Protein AF-A0A7J6W200-F1 (afdb_monomer)

Foldseek 3Di:
DAEDEDECEEDDDDPDDAPAPHAEYYYYLYEYDDQSVVVVLVSHLQHAEYEAANYHYDADAAEAAHQNHAYYEYYEADHQHYEYHHQNHQEEEDDHDDPAAHHYAYPYANLNHAEYEYHAHRHDLVNVLRVLRNCLNYQEYEYEPNRVVVLVVSCPPPPVVSVPPPRHSVNHNYYHYHD

pLDDT: mean 90.31, std 8.35, range [58.34, 98.62]

Secondary structure (DSSP, 8-state):
--EEEEESSB----S----TT--EEEEES-EE-TTHHHHHHHT-TT--EEEEES-EE-S-EEEEE-SS--EEEEEE---SEEEEE-TT--EEEEEE--SSPBEEEE-S--TT--EEEEEEE-B-HHHHHHHHHHHTT-SEEEEEHHHHHHHHHHHHS--HHHHT-----TT--EEEEE-

InterPro domains:
  IPR053197 F-box/SCF ubiquitin ligase complex component [PTHR34223] (17-177)
  IPR055411 F-box/LRR-repeat protein 15/At3g58940/PEG3-like, LRR domain [PF24758] (12-92)

Solvent-accessible surface area (backbone atoms only — not comparable to full-atom values): 9177 Å² total; per-residue (Å²): 138,41,72,46,77,50,66,71,40,72,62,75,83,65,101,74,70,80,42,63,78,31,27,31,43,38,36,35,43,25,39,41,49,87,66,49,65,46,54,55,53,66,32,21,76,48,31,28,31,44,36,41,32,52,30,44,56,63,92,48,69,46,60,49,73,37,77,53,24,28,34,44,36,40,36,32,44,72,31,62,29,38,38,39,39,38,47,49,23,31,35,43,33,42,29,33,60,46,99,57,61,16,45,45,44,60,78,45,70,26,75,51,21,40,36,37,37,40,32,42,68,45,50,36,77,76,21,51,57,37,52,53,62,42,54,26,43,18,28,30,41,37,36,24,51,59,30,54,55,50,52,53,52,54,45,67,40,95,44,70,78,49,66,64,71,79,79,70,51,86,51,51,78,43,81,45,82,42,127

Nearest PDB structures (foldseek):
  6hkw-assembly5_E  TM=4.592E-01  e=1.913E-02  Homo sapiens
  6mky-assembly1_A  TM=2.913E-01  e=6.836E-03  Homo sapiens
  7xe0-assembly1_I  TM=3.419E-01  e=6.332E-01  Triticum monococcum
  7bob-assembly1_B  TM=4.966E-01  e=6.416E+00  Opitutaceae bacterium TAV5

Sequence (179 aa):
MTEFSLSSTDLSLPASVSLLSIRILKLLNVNNKDGQLEVLISAIPSLETLLLERCAFKNYNLTISSTQLKNFYIYGGIPSSVVISTPNLISLKFNINNKKPATMTFDCDLLSLSNAMIGNVDICSQSWIQLLSAIKNARSLILSENFFQQLVQEVRKDDPLLNFIQIPFYNLKGLELVK

Radius of gyration: 16.29 Å; Cα contacts (8 Å, |Δi|>4): 425; chains: 1; bounding box: 41×35×42 Å

Organism: Thalictrum thalictroides (NCBI:txid46969)

Mean predicted aligned error: 4.88 Å

Structure (mmCIF, N/CA/C/O backbone):
data_AF-A0A7J6W200-F1
#
_entry.id   AF-A0A7J6W200-F1
#
loop_
_atom_site.group_PDB
_atom_site.id
_atom_site.type_symbol
_atom_site.label_atom_id
_atom_site.label_alt_id
_atom_site.label_comp_id
_atom_site.label_asym_id
_atom_site.label_entity_id
_atom_site.label_seq_id
_atom_site.pdbx_PDB_ins_code
_atom_site.Cartn_x
_atom_site.Cartn_y
_atom_site.Cartn_z
_atom_site.occupancy
_atom_site.B_iso_or_equiv
_atom_site.auth_seq_id
_atom_site.auth_comp_id
_atom_site.auth_asym_id
_atom_site.auth_atom_id
_atom_site.pdbx_PDB_model_num
ATOM 1 N N . MET A 1 1 ? -12.520 -10.233 15.961 1.00 62.53 1 MET A N 1
ATOM 2 C CA . MET A 1 1 ? -11.841 -9.256 15.084 1.00 62.53 1 MET A CA 1
ATOM 3 C C . MET A 1 1 ? -12.866 -8.191 14.752 1.00 62.53 1 MET A C 1
ATOM 5 O O . MET A 1 1 ? -13.972 -8.543 14.378 1.00 62.53 1 MET A O 1
ATOM 9 N N . THR A 1 2 ? -12.556 -6.936 15.031 1.00 89.88 2 THR A N 1
ATOM 10 C CA . THR A 1 2 ? -13.477 -5.792 14.995 1.00 89.88 2 THR A CA 1
ATOM 11 C C . THR A 1 2 ? -13.253 -5.018 13.705 1.00 89.88 2 THR A C 1
ATOM 13 O O . THR A 1 2 ? -12.146 -4.547 13.433 1.00 89.88 2 THR A O 1
ATOM 16 N N . GLU A 1 3 ? -14.304 -4.929 12.901 1.00 93.69 3 GLU A N 1
ATOM 17 C CA . GLU A 1 3 ? -14.288 -4.342 11.567 1.00 93.69 3 GLU A CA 1
ATOM 18 C C . GLU A 1 3 ? -15.233 -3.144 11.513 1.00 93.69 3 GLU A C 1
ATOM 20 O O . GLU A 1 3 ? -16.333 -3.189 12.065 1.00 93.69 3 GLU A O 1
ATOM 25 N N . PHE A 1 4 ? -14.799 -2.091 10.828 1.00 92.50 4 PHE A N 1
ATOM 26 C CA . PHE A 1 4 ? -15.623 -0.951 10.466 1.00 92.50 4 PHE A CA 1
ATOM 27 C C . PHE A 1 4 ? -15.528 -0.716 8.962 1.00 92.50 4 PHE A C 1
ATOM 29 O O . PHE A 1 4 ? -14.431 -0.629 8.404 1.00 92.50 4 PHE A O 1
ATOM 36 N N . SER A 1 5 ? -16.688 -0.611 8.322 1.00 93.31 5 SER A N 1
ATOM 37 C CA . SER A 1 5 ? -16.804 -0.533 6.871 1.00 93.31 5 SER A CA 1
ATOM 38 C C . SER A 1 5 ? -17.743 0.606 6.489 1.00 93.31 5 SER A C 1
ATOM 40 O O . SER A 1 5 ? -18.875 0.661 6.967 1.00 93.31 5 SER A O 1
ATOM 42 N N . LEU A 1 6 ? -17.280 1.501 5.617 1.00 93.06 6 LEU A N 1
ATOM 43 C CA . LEU A 1 6 ? -18.098 2.540 4.987 1.00 93.06 6 LEU A CA 1
ATOM 44 C C . LEU A 1 6 ? -18.142 2.298 3.485 1.00 93.06 6 LEU A C 1
ATOM 46 O O . LEU A 1 6 ? -17.118 1.986 2.873 1.00 93.06 6 LEU A O 1
ATOM 50 N N . SER A 1 7 ? -19.320 2.473 2.887 1.00 95.75 7 SER A N 1
ATOM 51 C CA . SER A 1 7 ? -19.500 2.256 1.456 1.00 95.75 7 SER A CA 1
ATOM 52 C C . SER A 1 7 ? -20.386 3.300 0.790 1.00 95.75 7 SER A C 1
ATOM 54 O O . SER A 1 7 ? -21.446 3.613 1.323 1.00 95.75 7 SER A O 1
ATOM 56 N N . SER A 1 8 ? -20.000 3.754 -0.405 1.00 94.25 8 SER A N 1
ATOM 57 C CA . SER A 1 8 ? -20.809 4.613 -1.290 1.00 94.25 8 SER A CA 1
ATOM 58 C C . SER A 1 8 ? -21.337 5.886 -0.618 1.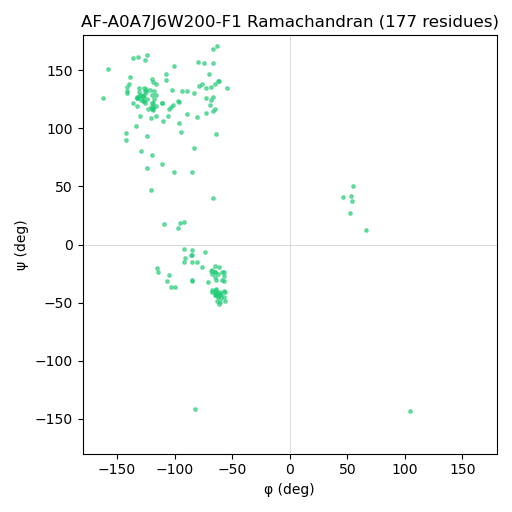00 94.25 8 SER A C 1
ATOM 60 O O . SER A 1 8 ? -22.491 6.265 -0.801 1.00 94.25 8 SER A O 1
ATOM 62 N N . THR A 1 9 ? -20.489 6.538 0.177 1.00 93.56 9 THR A N 1
ATOM 63 C CA . THR A 1 9 ? -20.823 7.757 0.925 1.00 93.56 9 THR A CA 1
ATOM 64 C C . THR A 1 9 ? -19.700 8.783 0.823 1.00 93.56 9 THR A C 1
ATOM 66 O O . THR A 1 9 ? -18.550 8.444 0.535 1.00 93.56 9 THR A O 1
ATOM 69 N N . ASP A 1 10 ? -20.019 10.043 1.103 1.00 91.81 10 ASP A N 1
ATOM 70 C CA . ASP A 1 10 ? -19.004 11.028 1.458 1.00 91.81 10 ASP A CA 1
ATOM 71 C C . ASP A 1 10 ? -18.423 10.661 2.831 1.00 91.81 10 ASP A C 1
ATOM 73 O O . ASP A 1 10 ? -19.168 10.310 3.753 1.00 91.81 10 ASP A O 1
ATOM 77 N N . LEU A 1 11 ? -17.096 10.719 2.969 1.00 89.31 11 LEU A N 1
ATOM 78 C CA . LEU A 1 11 ? -16.481 10.666 4.286 1.00 89.31 11 LEU A CA 1
ATOM 79 C C . LEU A 1 11 ? -16.759 12.004 4.969 1.00 89.31 11 LEU A C 1
ATOM 81 O O . LEU A 1 11 ? -16.296 13.045 4.506 1.00 89.31 11 LEU A O 1
ATOM 85 N N . SER A 1 12 ? -17.562 11.953 6.026 1.00 87.25 12 SER A N 1
ATOM 86 C CA . SER A 1 12 ? -17.878 13.086 6.889 1.00 87.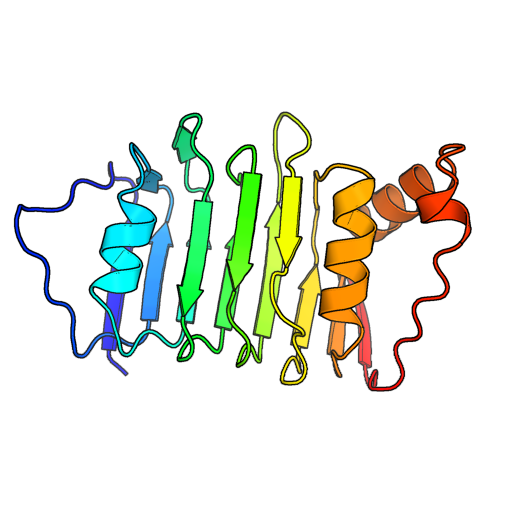25 12 SER A CA 1
ATOM 87 C C . SER A 1 12 ? -17.738 12.642 8.340 1.00 87.25 12 SER A C 1
ATOM 89 O O . SER A 1 12 ? -18.602 11.934 8.865 1.00 87.25 12 SER A O 1
ATOM 91 N N . LEU A 1 13 ? -16.635 13.015 8.983 1.00 83.50 13 LEU A N 1
ATOM 92 C CA . LEU A 1 13 ? -16.412 12.693 10.389 1.00 83.50 13 LEU A CA 1
ATOM 93 C C . LEU A 1 13 ? -17.201 13.643 11.307 1.00 83.50 13 LEU A C 1
ATOM 95 O O . LEU A 1 13 ? -17.199 14.853 11.070 1.00 83.50 13 LEU A O 1
ATOM 99 N N . PRO A 1 14 ? -17.861 13.136 12.367 1.00 79.38 14 PRO A N 1
ATOM 100 C CA . PRO A 1 14 ? -18.384 13.985 13.432 1.00 79.38 14 PRO A CA 1
ATOM 101 C C . PRO A 1 14 ? -17.242 14.645 14.223 1.00 79.38 14 PRO A C 1
ATOM 103 O O . PRO A 1 14 ? -16.081 14.252 14.115 1.00 79.38 14 PRO A O 1
ATOM 106 N N . ALA A 1 15 ? -17.582 15.632 15.061 1.00 72.44 15 ALA A N 1
ATOM 107 C CA . ALA A 1 15 ? -16.615 16.422 15.833 1.00 72.44 15 ALA A CA 1
ATOM 108 C C . ALA A 1 15 ? -15.697 15.584 16.749 1.00 72.44 15 ALA A C 1
ATOM 110 O O . ALA A 1 15 ? -14.596 16.019 17.079 1.00 72.44 15 ALA A O 1
ATOM 111 N N . SER A 1 16 ? -16.130 14.384 17.145 1.00 73.94 16 SER A N 1
ATOM 112 C CA . SER A 1 16 ? -15.289 13.396 17.814 1.00 73.94 16 SER A CA 1
ATOM 113 C C . SER A 1 16 ? -15.618 11.985 17.325 1.00 73.94 16 SER A C 1
ATOM 115 O O . SER A 1 16 ? -16.776 11.575 17.252 1.00 73.94 16 SER A O 1
ATOM 117 N N . VAL A 1 17 ? -14.575 11.230 16.982 1.00 75.81 17 VAL A N 1
ATOM 118 C CA . VAL A 1 17 ? -14.653 9.813 16.618 1.00 75.81 17 VAL A CA 1
ATOM 119 C C . VAL A 1 17 ? -13.619 9.085 17.456 1.00 75.81 17 VAL A C 1
ATOM 121 O O . VAL A 1 17 ? -12.446 9.444 17.445 1.00 75.81 17 VAL A O 1
ATOM 124 N N . SER A 1 18 ? -14.049 8.069 18.198 1.00 76.69 18 SER A N 1
ATOM 125 C CA . SER A 1 18 ? -13.144 7.187 18.927 1.00 76.69 18 SER A CA 1
ATOM 126 C C . SER A 1 18 ? -13.517 5.749 18.613 1.00 76.69 18 SER A C 1
ATOM 128 O O . SER A 1 18 ? -14.585 5.268 18.985 1.00 76.69 18 SER A O 1
ATOM 130 N N . LEU A 1 19 ? -12.643 5.080 17.870 1.00 82.94 19 LEU A N 1
ATOM 131 C CA . LEU A 1 19 ? -12.867 3.745 17.323 1.00 82.94 19 LEU A CA 1
ATOM 132 C C . LEU A 1 19 ? -11.784 2.794 17.853 1.00 82.94 19 LEU A C 1
ATOM 134 O O . LEU A 1 19 ? -11.167 2.034 17.113 1.00 82.94 19 LEU A O 1
ATOM 138 N N . LEU A 1 20 ? -11.546 2.863 19.168 1.00 81.00 20 LEU A N 1
ATOM 139 C CA . LEU A 1 20 ? -10.367 2.299 19.841 1.00 81.00 20 LEU A CA 1
ATOM 140 C C . LEU A 1 20 ? -10.188 0.794 19.655 1.00 81.00 20 LEU A C 1
ATOM 142 O O . LEU A 1 20 ? -9.061 0.308 19.669 1.00 81.00 20 LEU A O 1
ATOM 146 N N . SER A 1 21 ? -11.284 0.054 19.502 1.00 88.19 21 SER A N 1
ATOM 147 C CA . SER A 1 21 ? -11.237 -1.397 19.378 1.00 88.19 21 SER A CA 1
ATOM 148 C C . SER A 1 21 ? -11.133 -1.874 17.937 1.00 88.19 21 SER A C 1
ATOM 150 O O . SER A 1 21 ? -10.888 -3.059 17.749 1.00 88.19 21 SER A O 1
ATOM 152 N N . ILE A 1 22 ? -11.321 -1.022 16.923 1.00 93.88 22 ILE A N 1
ATOM 153 C CA . ILE A 1 22 ? -11.352 -1.447 15.517 1.00 93.88 22 ILE A CA 1
ATOM 154 C C . ILE A 1 22 ? -9.952 -1.820 15.033 1.00 93.88 22 ILE A C 1
ATOM 156 O O . ILE A 1 22 ? -8.973 -1.124 15.289 1.00 93.88 22 ILE A O 1
ATOM 160 N N . ARG A 1 23 ? -9.868 -2.950 14.325 1.00 96.62 23 ARG A N 1
ATOM 161 C CA . ARG A 1 23 ? -8.618 -3.483 13.758 1.00 96.62 23 ARG A CA 1
ATOM 162 C C . ARG A 1 23 ? -8.630 -3.498 12.236 1.00 96.62 23 ARG A C 1
ATOM 164 O O . ARG A 1 23 ? -7.566 -3.546 11.625 1.00 96.62 23 ARG A O 1
ATOM 171 N N . ILE A 1 24 ? -9.811 -3.457 11.625 1.00 97.75 24 ILE A N 1
ATOM 172 C CA . ILE A 1 24 ? -9.988 -3.433 10.173 1.00 97.75 24 ILE A CA 1
ATOM 173 C C . ILE A 1 24 ? -10.844 -2.226 9.800 1.00 97.75 24 ILE A C 1
ATOM 175 O O . ILE A 1 24 ? -11.986 -2.132 10.244 1.00 97.75 24 ILE A O 1
ATOM 179 N N . LEU A 1 25 ? -10.305 -1.349 8.955 1.00 96.94 25 LEU A N 1
ATOM 180 C CA . LEU A 1 25 ? -11.029 -0.253 8.318 1.00 96.94 25 LEU A CA 1
ATOM 181 C C . LEU A 1 25 ? -11.150 -0.530 6.818 1.00 96.94 25 LEU A C 1
ATOM 183 O O . LEU A 1 25 ? -10.136 -0.656 6.126 1.00 96.94 25 LEU A O 1
ATOM 187 N N . LYS A 1 26 ? -12.383 -0.594 6.310 1.00 97.50 26 LYS A N 1
ATOM 188 C CA . LYS A 1 26 ? -12.672 -0.725 4.877 1.00 97.50 26 LYS A CA 1
ATOM 189 C C . LYS A 1 26 ? -13.455 0.480 4.381 1.00 97.50 26 LYS A C 1
ATOM 191 O O . LYS A 1 26 ? -14.528 0.783 4.895 1.00 97.50 26 LYS A O 1
ATOM 196 N N . LEU A 1 27 ? -12.942 1.142 3.354 1.00 96.56 27 LEU A N 1
ATOM 197 C CA . LEU A 1 27 ? -13.627 2.230 2.668 1.00 96.56 27 LEU A CA 1
ATOM 198 C C . LEU A 1 27 ? -13.839 1.821 1.214 1.00 96.56 27 LEU A C 1
ATOM 200 O O . LEU A 1 27 ? -12.871 1.583 0.494 1.00 96.56 27 LEU A O 1
ATOM 204 N N . LEU A 1 28 ? -15.102 1.711 0.805 1.00 97.19 28 LEU A N 1
ATOM 205 C CA . LEU A 1 28 ? -15.503 1.224 -0.514 1.00 97.19 28 LEU A CA 1
ATOM 206 C C . LEU A 1 28 ? -16.297 2.306 -1.246 1.00 97.19 28 LEU A C 1
ATOM 208 O O . LEU A 1 28 ? -17.370 2.691 -0.797 1.00 97.19 28 LEU A O 1
ATOM 212 N N . ASN A 1 29 ? -15.831 2.798 -2.388 1.00 95.44 29 ASN A N 1
ATOM 213 C CA . ASN A 1 29 ? -16.518 3.860 -3.130 1.00 95.44 29 ASN A CA 1
ATOM 214 C C . ASN A 1 29 ? -16.805 5.100 -2.252 1.00 95.44 29 ASN A C 1
ATOM 216 O O . ASN A 1 29 ? -17.876 5.701 -2.322 1.00 95.44 29 ASN A O 1
ATOM 220 N N . VAL A 1 30 ? -15.874 5.434 -1.353 1.00 94.69 30 VAL A N 1
ATOM 221 C CA . VAL A 1 30 ? -16.011 6.566 -0.430 1.00 94.69 30 VAL A CA 1
ATOM 222 C C . VAL A 1 30 ? -15.357 7.801 -1.036 1.00 94.69 30 VAL A C 1
ATOM 224 O O . VAL A 1 30 ? 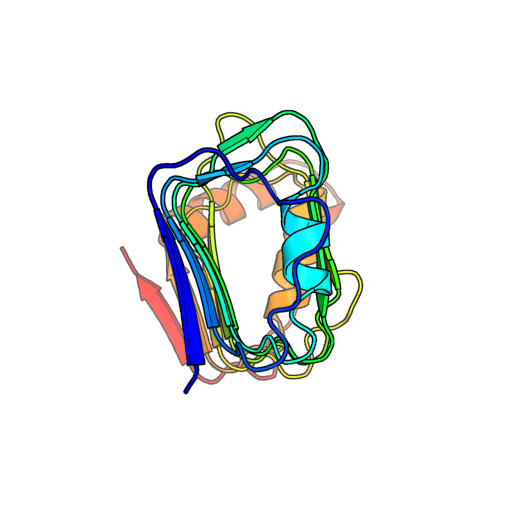-14.218 7.753 -1.503 1.00 94.69 30 VAL A O 1
ATOM 227 N N . ASN A 1 31 ? -16.066 8.923 -1.017 1.00 92.25 31 ASN A N 1
ATOM 228 C CA . ASN A 1 31 ? -15.537 10.201 -1.476 1.00 92.25 31 ASN A CA 1
ATOM 229 C C . ASN A 1 31 ? -14.858 10.926 -0.315 1.00 92.25 31 ASN A C 1
ATOM 231 O O . ASN A 1 31 ? -15.510 11.344 0.643 1.00 92.25 31 ASN A O 1
ATOM 235 N N . ASN A 1 32 ? -13.541 11.054 -0.403 1.00 87.50 32 ASN A N 1
ATOM 236 C CA . ASN A 1 32 ? -12.710 11.653 0.619 1.00 87.50 32 ASN A CA 1
ATOM 237 C C . ASN A 1 32 ? -12.413 13.119 0.301 1.00 87.50 32 ASN A C 1
ATOM 239 O O . ASN A 1 32 ? -11.879 13.450 -0.766 1.00 87.50 32 ASN A O 1
ATOM 243 N N . LYS A 1 33 ? -12.764 13.990 1.245 1.00 82.44 33 LYS A N 1
ATOM 244 C CA . LYS A 1 33 ? -12.527 15.431 1.184 1.00 82.44 33 LYS A CA 1
ATOM 245 C C . LYS A 1 33 ? -11.649 15.822 2.371 1.00 82.44 33 LYS A C 1
ATOM 247 O O . LYS A 1 33 ? -11.832 15.297 3.465 1.00 82.44 33 LYS A O 1
ATOM 252 N N . ASP A 1 34 ? -10.735 16.757 2.142 1.00 78.00 34 ASP A N 1
ATOM 253 C CA . ASP A 1 34 ? -10.113 17.575 3.189 1.00 78.00 34 ASP A CA 1
ATOM 254 C C . ASP A 1 34 ? -9.446 16.798 4.345 1.00 78.00 34 ASP A C 1
ATOM 256 O O . ASP A 1 34 ? -9.703 17.067 5.516 1.00 78.00 34 ASP A O 1
ATOM 260 N N . GLY A 1 35 ? -8.587 15.818 4.032 1.00 82.94 35 GLY A N 1
ATOM 261 C CA . GLY A 1 35 ? -7.739 15.140 5.030 1.00 82.94 35 GLY A CA 1
ATOM 262 C C . GLY A 1 35 ? -8.493 14.291 6.067 1.00 82.94 35 GLY A C 1
ATOM 263 O O . GLY A 1 35 ? -7.930 13.883 7.086 1.00 82.94 35 GLY A O 1
ATOM 264 N N . GLN A 1 36 ? -9.786 14.027 5.850 1.00 89.12 36 GLN A N 1
ATOM 265 C CA . GLN A 1 36 ? -10.596 13.269 6.803 1.00 89.12 36 GLN A CA 1
ATOM 266 C C . GLN A 1 36 ? -10.181 11.799 6.904 1.00 89.12 36 GLN A C 1
ATOM 268 O O . GLN A 1 36 ? -10.433 11.168 7.931 1.00 89.12 36 GLN A O 1
ATOM 273 N N . LEU A 1 37 ? -9.529 11.236 5.879 1.00 91.62 37 LEU A N 1
ATOM 274 C CA . LEU A 1 37 ? -9.005 9.871 5.972 1.00 91.62 37 LEU A CA 1
ATOM 275 C C . LEU A 1 37 ? -7.991 9.743 7.104 1.00 91.62 37 LEU A C 1
ATOM 277 O O . LEU A 1 37 ? -8.037 8.801 7.887 1.00 91.62 37 LEU A O 1
ATOM 281 N N . GLU A 1 38 ? -7.079 10.698 7.177 1.00 91.56 38 GLU A N 1
ATOM 282 C CA . GLU A 1 38 ? -5.964 10.727 8.108 1.00 91.56 38 GLU A CA 1
ATOM 283 C C . GLU A 1 38 ? -6.465 10.919 9.538 1.00 91.56 38 GLU A C 1
ATOM 285 O O . GLU A 1 38 ? -6.013 10.235 10.462 1.00 91.56 38 GLU A O 1
ATOM 290 N N . VAL A 1 39 ? -7.480 11.769 9.715 1.00 90.19 39 VAL A N 1
ATOM 291 C CA . VAL A 1 39 ? -8.171 11.925 11.001 1.00 90.19 39 VAL A CA 1
ATOM 292 C C . VAL A 1 39 ? -8.843 10.610 11.410 1.00 90.19 39 VAL A C 1
ATOM 294 O O . VAL A 1 39 ? -8.686 10.171 12.547 1.00 90.19 39 VAL A O 1
ATOM 297 N N . LEU A 1 40 ? -9.521 9.919 10.489 1.00 91.69 40 LEU A N 1
ATOM 298 C CA . LEU A 1 40 ? -10.145 8.627 10.787 1.00 91.69 40 LEU A CA 1
ATOM 299 C C . LEU A 1 40 ? -9.113 7.547 11.139 1.00 91.69 40 LEU A C 1
ATOM 301 O O . LEU A 1 40 ? -9.312 6.800 12.093 1.00 91.69 40 LEU A O 1
ATOM 305 N N . ILE A 1 41 ? -8.014 7.464 10.388 1.00 92.25 41 ILE A N 1
ATOM 306 C CA . ILE A 1 41 ? -6.933 6.503 10.642 1.00 92.25 41 ILE A CA 1
ATOM 307 C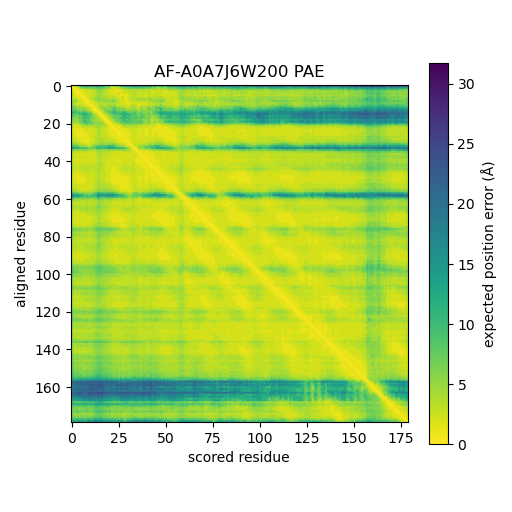 C . ILE A 1 41 ? -6.303 6.770 12.013 1.00 92.25 41 ILE A C 1
ATOM 309 O O . ILE A 1 41 ? -6.120 5.833 12.789 1.00 92.25 41 ILE A O 1
ATOM 313 N N . SER A 1 42 ? -6.027 8.033 12.350 1.00 89.50 42 SER A N 1
ATOM 314 C CA . SER A 1 42 ? -5.444 8.398 13.651 1.00 89.50 42 SER A CA 1
ATOM 315 C C . SER A 1 42 ? -6.397 8.167 14.834 1.00 89.50 42 SER A C 1
ATOM 317 O O . SER A 1 42 ? -5.938 7.881 15.939 1.00 89.50 42 SER A O 1
ATOM 319 N N . ALA A 1 43 ? -7.715 8.187 14.606 1.00 90.81 43 ALA A N 1
ATOM 320 C CA . ALA A 1 43 ? -8.731 7.833 15.600 1.00 90.81 43 ALA A CA 1
ATOM 321 C C . ALA A 1 43 ? -8.839 6.318 15.894 1.00 90.81 43 ALA A C 1
ATOM 323 O O . ALA A 1 43 ? -9.583 5.919 16.801 1.00 90.81 43 ALA A O 1
ATOM 324 N N . ILE A 1 44 ? -8.118 5.468 15.150 1.00 93.19 44 ILE A N 1
ATOM 325 C CA . ILE A 1 44 ? -8.116 4.003 15.290 1.00 93.19 44 ILE A CA 1
ATOM 326 C C . ILE A 1 44 ? -6.690 3.528 15.636 1.00 93.19 44 ILE A C 1
ATOM 328 O O . ILE A 1 44 ? -5.981 2.979 14.790 1.00 93.19 44 ILE A O 1
ATOM 332 N N . PRO A 1 45 ? -6.234 3.684 16.891 1.00 91.75 45 PRO A N 1
ATOM 333 C CA . PRO A 1 45 ? -4.861 3.345 17.278 1.00 91.75 45 PRO A CA 1
ATOM 334 C C . PRO A 1 45 ? -4.533 1.848 17.160 1.00 91.75 45 PRO A C 1
ATOM 336 O O . PRO A 1 45 ? -3.363 1.487 17.117 1.00 91.75 45 PRO A O 1
ATOM 339 N N . SER A 1 46 ? -5.544 0.973 17.099 1.00 94.31 46 SER A N 1
ATOM 340 C CA . SER A 1 46 ? -5.388 -0.483 16.946 1.00 94.31 46 SER A CA 1
ATOM 341 C C . SER A 1 46 ? -5.529 -0.968 15.494 1.00 94.31 46 SER A C 1
ATOM 343 O O . SER A 1 46 ? -5.704 -2.168 15.263 1.00 94.31 46 SER A O 1
ATOM 345 N N . LEU A 1 47 ? -5.488 -0.062 14.508 1.00 96.81 47 LEU A N 1
ATOM 346 C CA . LEU A 1 47 ? -5.719 -0.389 13.101 1.00 96.81 47 LEU A CA 1
ATOM 347 C C . LEU A 1 47 ? -4.612 -1.290 12.540 1.00 96.81 47 LEU A C 1
ATOM 349 O O . LEU A 1 47 ? -3.472 -0.865 12.373 1.00 96.81 47 LEU A O 1
ATOM 353 N N . GLU A 1 48 ? -4.975 -2.516 12.168 1.00 98.06 48 GLU A N 1
ATOM 354 C CA . GLU A 1 48 ? -4.061 -3.495 11.575 1.00 98.06 48 GLU A CA 1
ATOM 355 C C . GLU A 1 48 ? -4.267 -3.667 10.072 1.00 98.06 48 GLU A C 1
ATOM 357 O O . GLU A 1 48 ? -3.340 -4.068 9.372 1.00 98.06 48 GLU A O 1
ATOM 362 N N . THR A 1 49 ? -5.474 -3.404 9.569 1.00 98.50 49 THR A N 1
ATOM 363 C CA . THR A 1 49 ? -5.808 -3.543 8.147 1.00 98.50 49 THR A CA 1
ATOM 364 C C . THR A 1 49 ? -6.546 -2.322 7.638 1.00 98.50 49 THR A C 1
ATOM 366 O O . THR A 1 49 ? -7.600 -1.976 8.168 1.00 98.50 49 THR A O 1
ATOM 369 N N . LEU A 1 50 ? -6.025 -1.727 6.569 1.00 98.12 50 LEU A N 1
ATOM 370 C CA . LEU A 1 50 ? -6.648 -0.628 5.846 1.00 98.12 50 LEU A CA 1
ATOM 371 C C . LEU A 1 50 ? -6.906 -1.061 4.403 1.00 98.12 50 LEU A C 1
ATOM 373 O O . LEU A 1 50 ? -5.975 -1.430 3.686 1.00 98.12 50 LEU A O 1
ATOM 377 N N . LEU A 1 51 ? -8.167 -1.004 3.986 1.00 98.12 51 LEU A N 1
ATOM 378 C CA . LEU A 1 51 ? -8.601 -1.253 2.614 1.00 98.12 51 LEU A CA 1
ATOM 379 C C . LEU A 1 51 ? -9.257 0.012 2.061 1.00 98.12 51 LEU A C 1
ATOM 381 O O . LEU A 1 51 ? -10.258 0.480 2.603 1.00 98.12 51 LEU A O 1
ATOM 385 N N . LEU A 1 52 ? -8.713 0.517 0.959 1.00 97.00 52 LEU A N 1
ATOM 386 C CA . LEU A 1 52 ? -9.264 1.618 0.179 1.00 97.00 52 LEU A CA 1
ATOM 387 C C . LEU A 1 52 ? -9.629 1.081 -1.204 1.00 97.00 52 LEU A C 1
ATOM 389 O O . LEU A 1 52 ? -8.750 0.744 -1.992 1.00 97.00 52 LEU A O 1
ATOM 393 N N . GLU A 1 53 ? -10.913 0.982 -1.514 1.00 97.00 53 GLU A N 1
ATOM 394 C CA . GLU A 1 53 ? -11.374 0.480 -2.806 1.00 97.00 53 GLU A CA 1
ATOM 395 C C . GLU A 1 53 ? -12.280 1.501 -3.477 1.00 97.00 53 GLU A C 1
ATOM 397 O O . GLU A 1 53 ? -13.287 1.918 -2.917 1.00 97.00 53 GLU A O 1
ATOM 402 N N . ARG A 1 54 ? -11.936 1.888 -4.707 1.00 94.69 54 ARG A N 1
ATOM 403 C CA . ARG A 1 54 ? -12.688 2.828 -5.549 1.00 94.69 54 ARG A CA 1
ATOM 404 C C . ARG A 1 54 ? -12.997 4.153 -4.840 1.00 94.69 54 ARG A C 1
ATOM 406 O O . ARG A 1 54 ? -13.980 4.807 -5.165 1.00 94.69 54 ARG A O 1
ATOM 413 N N . CYS A 1 55 ? -12.170 4.551 -3.876 1.00 93.75 55 CYS A N 1
ATOM 414 C CA . CYS A 1 55 ? -12.313 5.830 -3.195 1.00 93.75 55 CYS A CA 1
ATOM 415 C C . CYS A 1 55 ? -11.960 6.988 -4.136 1.00 93.75 55 CYS A C 1
ATOM 417 O O . CYS A 1 55 ? -11.084 6.866 -4.995 1.00 93.75 55 CYS A O 1
ATOM 419 N N . ALA A 1 56 ? -12.634 8.121 -3.960 1.00 91.25 56 ALA A N 1
ATOM 420 C CA . ALA A 1 56 ? -12.336 9.351 -4.684 1.00 91.25 56 ALA A CA 1
ATOM 421 C C . ALA A 1 56 ? -11.566 10.313 -3.777 1.00 91.25 56 ALA A C 1
ATOM 423 O O . ALA A 1 56 ? -11.965 10.536 -2.639 1.00 91.25 56 ALA A O 1
ATOM 424 N N . PHE A 1 57 ? -10.486 10.901 -4.289 1.00 89.00 57 PHE A N 1
ATOM 425 C CA . PHE A 1 57 ? -9.625 11.820 -3.546 1.00 89.00 57 PHE A CA 1
ATOM 426 C C . PHE A 1 57 ? -9.629 13.186 -4.234 1.00 89.00 57 PHE A C 1
ATOM 428 O O . PHE A 1 57 ? -9.244 13.294 -5.401 1.00 89.00 57 PHE A O 1
ATOM 435 N N . LYS A 1 58 ? -10.092 14.238 -3.549 1.00 80.69 58 LYS A N 1
ATOM 436 C CA . LYS A 1 58 ? -10.160 15.592 -4.124 1.00 80.69 58 LYS A CA 1
ATOM 437 C C . LYS A 1 58 ? -8.927 16.428 -3.774 1.00 80.69 58 LYS A C 1
ATOM 439 O O . LYS A 1 58 ? -8.907 17.057 -2.728 1.00 80.69 58 LYS A O 1
ATOM 444 N N . ASN A 1 59 ? -7.947 16.484 -4.682 1.00 68.81 59 ASN A N 1
ATOM 445 C CA . ASN A 1 59 ? -6.830 17.450 -4.684 1.00 68.81 59 ASN A CA 1
ATOM 446 C C . ASN A 1 59 ? -6.118 17.661 -3.330 1.00 68.81 59 ASN A C 1
ATOM 448 O O . ASN A 1 59 ? -5.773 18.790 -2.985 1.00 68.81 59 ASN A O 1
ATOM 452 N N . TYR A 1 60 ? -5.878 16.596 -2.570 1.00 82.31 60 TYR A N 1
ATOM 453 C CA . TYR A 1 60 ? -5.084 16.660 -1.345 1.00 82.31 60 TYR A CA 1
ATOM 454 C C . TYR A 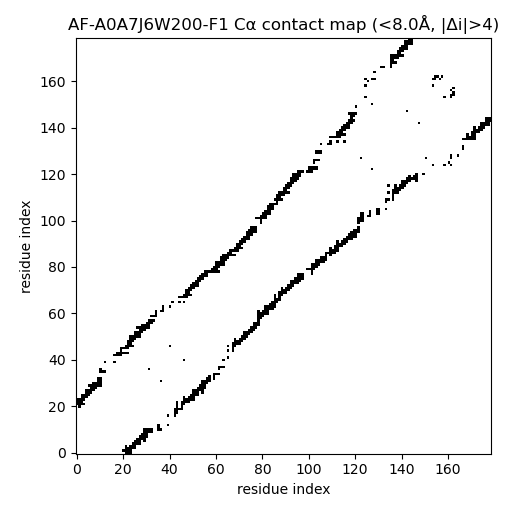1 60 ? -4.047 15.538 -1.333 1.00 82.31 60 TYR A C 1
ATOM 456 O O . TYR A 1 60 ? -4.167 14.579 -2.092 1.00 82.31 60 TYR A O 1
ATOM 464 N N . ASN A 1 61 ? -3.015 15.675 -0.508 1.00 89.75 61 ASN A N 1
ATOM 465 C CA . ASN A 1 61 ? -1.988 14.651 -0.339 1.00 89.75 61 ASN A CA 1
ATOM 466 C C . ASN A 1 61 ? -2.419 13.702 0.774 1.00 89.75 61 ASN A C 1
ATOM 468 O O . ASN A 1 61 ? -2.788 14.181 1.839 1.00 89.75 61 ASN A O 1
ATOM 472 N N . LEU A 1 62 ? -2.337 12.393 0.548 1.00 92.25 62 LEU A N 1
ATOM 473 C CA . LEU A 1 62 ? -2.689 11.401 1.561 1.00 92.25 62 LEU A CA 1
ATOM 474 C C . LEU A 1 62 ? -1.444 10.930 2.305 1.00 92.25 62 LEU A C 1
ATOM 476 O O . LEU A 1 62 ? -0.540 10.364 1.692 1.00 92.25 62 LEU A O 1
ATOM 480 N N . THR A 1 63 ? -1.439 11.075 3.625 1.00 94.50 63 THR A N 1
ATOM 481 C CA . THR A 1 63 ? -0.399 10.489 4.480 1.00 94.50 63 THR A CA 1
ATOM 482 C C . THR A 1 63 ? -0.979 9.364 5.321 1.00 94.50 63 THR A C 1
ATOM 484 O O . THR A 1 63 ? -1.892 9.569 6.116 1.00 94.50 63 THR A O 1
ATOM 487 N N . ILE A 1 64 ? -0.422 8.163 5.185 1.00 94.88 64 ILE A N 1
ATOM 488 C CA . ILE A 1 64 ? -0.806 7.000 5.986 1.00 94.88 64 ILE A 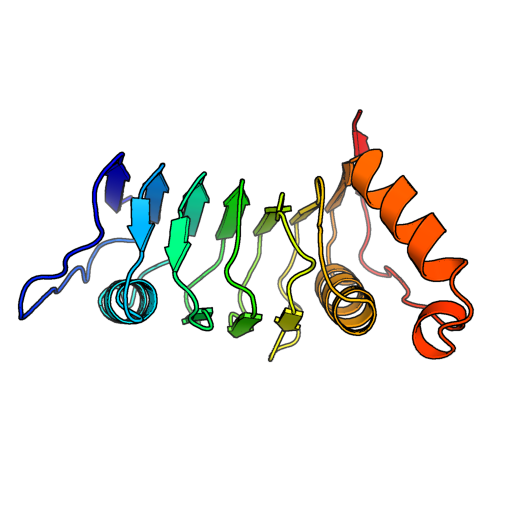CA 1
ATOM 489 C C . ILE A 1 64 ? 0.344 6.684 6.925 1.00 94.88 64 ILE A C 1
ATOM 491 O O . ILE A 1 64 ? 1.368 6.149 6.509 1.00 94.88 64 ILE A O 1
ATOM 495 N N . SER A 1 65 ? 0.154 7.004 8.202 1.00 94.50 65 SER A N 1
ATOM 496 C CA . SER A 1 65 ? 1.123 6.733 9.259 1.00 94.50 65 SER A CA 1
ATOM 497 C C . SER A 1 65 ? 0.474 5.891 10.349 1.00 94.50 65 SER A C 1
ATOM 499 O O . SER A 1 65 ? -0.509 6.300 10.966 1.00 94.50 65 SER A O 1
ATOM 501 N N . SER A 1 66 ? 0.986 4.677 10.544 1.00 93.75 66 SER A N 1
ATOM 502 C CA . SER A 1 66 ? 0.533 3.768 11.597 1.00 93.75 66 SER A CA 1
ATOM 503 C C . SER A 1 66 ? 1.572 2.684 11.846 1.00 93.75 66 SER A C 1
ATOM 505 O O . SER A 1 66 ? 1.962 1.940 10.946 1.00 93.75 66 SER A O 1
ATOM 507 N N . THR A 1 67 ? 1.988 2.551 13.102 1.00 94.62 67 THR A N 1
ATOM 508 C CA . THR A 1 67 ? 2.908 1.494 13.538 1.00 94.62 67 THR A CA 1
ATOM 509 C C . THR A 1 67 ? 2.204 0.157 13.763 1.00 94.62 67 THR A C 1
ATOM 511 O O . THR A 1 67 ? 2.873 -0.869 13.838 1.00 94.62 67 THR A O 1
ATOM 514 N N . GLN A 1 68 ? 0.872 0.138 13.855 1.00 96.25 68 GLN A N 1
ATOM 515 C CA . GLN A 1 68 ? 0.092 -1.091 14.042 1.00 96.25 68 GLN A CA 1
ATOM 516 C C . GLN A 1 68 ? -0.361 -1.713 12.718 1.00 96.25 68 GLN A C 1
ATOM 518 O O . GLN A 1 68 ? -0.756 -2.881 12.693 1.00 96.25 68 GLN A O 1
ATOM 523 N N . LEU A 1 69 ? -0.290 -0.956 11.616 1.00 97.88 69 LEU A N 1
ATOM 524 C CA . LEU A 1 69 ? -0.780 -1.400 10.320 1.00 97.88 69 LEU A CA 1
ATOM 525 C C . LEU A 1 69 ? 0.088 -2.532 9.759 1.00 97.88 69 LEU A C 1
ATOM 527 O O . LEU A 1 69 ? 1.280 -2.365 9.510 1.00 97.88 69 LEU A O 1
ATOM 531 N N . LYS A 1 70 ? -0.545 -3.683 9.532 1.00 98.38 70 LYS A N 1
ATOM 532 C CA . LYS A 1 70 ? 0.068 -4.904 8.990 1.00 98.38 70 LYS A CA 1
ATOM 533 C C . LYS A 1 70 ? -0.345 -5.152 7.547 1.00 98.38 70 LYS A C 1
ATOM 535 O O . LYS A 1 70 ? 0.427 -5.717 6.780 1.00 98.38 70 LYS A O 1
ATOM 540 N N . ASN A 1 71 ? -1.552 -4.740 7.175 1.00 98.62 71 ASN A N 1
ATOM 541 C CA . ASN A 1 71 ? -2.128 -4.986 5.863 1.00 98.62 71 ASN A CA 1
ATOM 542 C C . ASN A 1 71 ? -2.611 -3.670 5.260 1.00 98.62 71 ASN A C 1
ATOM 544 O O . ASN A 1 71 ? -3.449 -2.989 5.856 1.00 98.62 71 ASN A O 1
ATOM 548 N N . PHE A 1 72 ? -2.122 -3.335 4.071 1.00 98.25 72 PHE A N 1
ATOM 549 C CA . PHE A 1 72 ? -2.538 -2.128 3.376 1.00 98.25 72 PHE A CA 1
ATOM 550 C C . PHE A 1 72 ? -2.867 -2.407 1.920 1.00 98.25 72 PHE 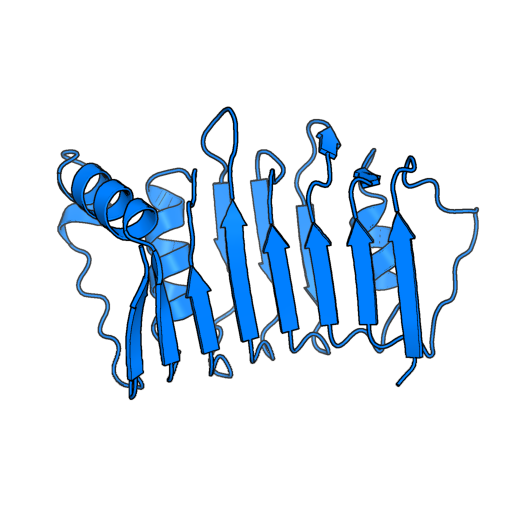A C 1
ATOM 552 O O . PHE A 1 72 ? -2.017 -2.858 1.149 1.00 98.25 72 PHE A O 1
ATOM 559 N N . TYR A 1 73 ? -4.120 -2.142 1.563 1.00 98.12 73 TYR A N 1
ATOM 560 C CA . TYR A 1 73 ? -4.695 -2.488 0.276 1.00 98.12 73 TYR A CA 1
ATOM 561 C C . TYR A 1 73 ? -5.334 -1.260 -0.372 1.00 98.12 73 TYR A C 1
ATOM 563 O O . TYR A 1 73 ? -6.180 -0.605 0.239 1.00 98.12 73 TYR A O 1
ATOM 571 N N . ILE A 1 74 ? -4.964 -0.984 -1.621 1.00 96.25 74 ILE A N 1
ATOM 572 C CA . ILE A 1 74 ? -5.567 0.065 -2.443 1.00 96.25 74 ILE A CA 1
ATOM 573 C C . ILE A 1 74 ? -5.979 -0.507 -3.797 1.00 96.25 74 ILE A C 1
ATOM 575 O O . ILE A 1 74 ? -5.157 -1.086 -4.509 1.00 96.25 74 ILE A O 1
ATOM 579 N N . TYR A 1 75 ? -7.228 -0.264 -4.180 1.00 96.31 75 TYR A N 1
ATOM 580 C CA . TYR A 1 75 ? -7.768 -0.581 -5.497 1.00 96.31 75 TYR A CA 1
ATOM 581 C C . TYR A 1 75 ? -8.499 0.643 -6.058 1.00 96.31 75 TYR A C 1
ATOM 583 O O . TYR A 1 75 ? -9.388 1.179 -5.403 1.00 96.31 75 TYR A O 1
ATOM 591 N N . GLY A 1 76 ? -8.182 1.077 -7.275 1.00 93.56 76 GLY A N 1
ATOM 592 C CA . GLY A 1 76 ? -8.798 2.248 -7.910 1.00 93.56 76 GLY A CA 1
ATOM 593 C C . GLY A 1 76 ? -7.884 3.472 -7.919 1.00 93.56 76 GLY A C 1
ATOM 594 O O . GLY A 1 76 ? -6.689 3.338 -8.145 1.00 93.56 76 GLY A O 1
ATOM 595 N N . GLY A 1 77 ? -8.439 4.671 -7.748 1.00 89.88 77 GLY A N 1
ATOM 596 C CA . GLY A 1 77 ? -7.645 5.902 -7.771 1.00 89.88 77 GLY A CA 1
ATOM 597 C C . GLY A 1 77 ? -6.918 6.163 -6.450 1.00 89.88 77 GLY A C 1
ATOM 598 O O . GLY A 1 77 ? -7.355 5.703 -5.398 1.00 89.88 77 GLY A O 1
ATOM 599 N N . ILE A 1 78 ? -5.842 6.943 -6.500 1.00 90.94 78 ILE A N 1
ATOM 600 C CA . ILE A 1 78 ? -5.185 7.564 -5.338 1.00 90.94 78 ILE A CA 1
ATOM 601 C C . ILE A 1 78 ? -5.108 9.083 -5.547 1.00 90.94 78 ILE A C 1
ATOM 603 O O . ILE A 1 78 ? -5.292 9.550 -6.677 1.00 90.94 78 ILE A O 1
ATOM 607 N N . PRO A 1 79 ? -4.860 9.883 -4.493 1.00 91.62 79 PRO A N 1
ATOM 608 C CA . PRO A 1 79 ? -4.588 11.298 -4.694 1.00 91.62 79 PRO A CA 1
ATOM 609 C C . PRO A 1 79 ? -3.306 11.524 -5.503 1.00 91.62 79 PRO A C 1
ATOM 611 O O . PRO A 1 79 ? -2.515 10.610 -5.726 1.00 91.62 79 PRO A O 1
ATOM 614 N N . SER A 1 80 ? -3.072 12.775 -5.906 1.00 91.94 80 SER A N 1
ATOM 615 C CA . SER A 1 80 ? -1.872 13.173 -6.655 1.00 91.94 80 SER A CA 1
ATOM 616 C C . SER A 1 80 ? -0.563 12.889 -5.918 1.00 91.94 80 SER A C 1
ATOM 618 O O . SER A 1 80 ? 0.473 12.771 -6.565 1.00 91.94 80 SER A O 1
ATOM 620 N N . SER A 1 81 ? -0.598 12.798 -4.588 1.00 94.06 81 SER A N 1
ATOM 621 C CA . SER A 1 81 ? 0.547 12.422 -3.765 1.00 94.06 81 SER A CA 1
ATOM 622 C C . SER A 1 81 ? 0.107 11.526 -2.611 1.00 94.06 81 SER A C 1
ATOM 624 O O . SER A 1 81 ? -0.891 11.822 -1.946 1.00 94.06 81 SER A O 1
ATOM 626 N N . VAL A 1 82 ? 0.859 10.453 -2.366 1.00 94.88 82 VAL A N 1
ATOM 627 C CA . VAL A 1 82 ? 0.675 9.536 -1.237 1.00 94.88 82 VAL A CA 1
ATOM 628 C C . VAL A 1 82 ? 2.007 9.308 -0.527 1.00 94.88 82 VAL A C 1
ATOM 630 O O . VAL A 1 82 ? 3.003 8.962 -1.164 1.00 94.88 82 VAL A O 1
ATOM 633 N N . VAL A 1 83 ? 2.004 9.442 0.798 1.00 96.69 83 VAL A N 1
ATOM 634 C CA . VAL A 1 83 ? 3.132 9.113 1.679 1.00 96.69 83 VAL A CA 1
ATOM 635 C C . VAL A 1 83 ? 2.732 7.968 2.604 1.00 96.69 83 VAL A C 1
ATOM 637 O O . VAL A 1 83 ? 1.685 8.021 3.252 1.00 96.69 83 VAL A O 1
ATOM 640 N N . ILE A 1 84 ? 3.559 6.925 2.662 1.00 96.69 84 ILE A N 1
ATOM 641 C CA . ILE A 1 84 ? 3.311 5.723 3.465 1.00 96.69 84 ILE A CA 1
ATOM 642 C C . ILE A 1 84 ? 4.429 5.576 4.499 1.00 96.69 84 ILE A C 1
ATOM 644 O O . ILE A 1 84 ? 5.581 5.330 4.142 1.00 96.69 84 ILE A O 1
ATOM 648 N N . SER A 1 85 ? 4.061 5.679 5.775 1.00 96.44 85 SER A N 1
ATOM 649 C CA . SER A 1 85 ? 4.942 5.587 6.947 1.00 96.44 85 SER A CA 1
ATOM 650 C C . SER A 1 85 ? 4.434 4.483 7.890 1.00 96.44 85 SER A C 1
ATOM 652 O O . SER A 1 85 ? 3.943 4.736 8.992 1.00 96.44 85 SER A O 1
ATOM 654 N N . THR A 1 86 ? 4.482 3.228 7.432 1.00 96.00 86 THR A N 1
ATOM 655 C CA . THR A 1 86 ? 3.947 2.053 8.151 1.00 96.00 86 THR A CA 1
ATOM 656 C C . THR A 1 86 ? 5.004 0.940 8.239 1.00 96.00 86 THR A C 1
ATOM 658 O O . THR A 1 86 ? 4.975 -0.000 7.442 1.00 96.00 86 THR A O 1
ATOM 661 N N . PRO A 1 87 ? 5.964 1.016 9.182 1.00 96.00 87 PRO A N 1
ATOM 662 C CA . PRO A 1 87 ? 7.171 0.172 9.173 1.00 96.00 87 PRO A CA 1
ATOM 663 C C . PRO A 1 87 ? 6.902 -1.322 9.425 1.00 96.00 87 PRO A C 1
ATOM 665 O O . PRO A 1 87 ? 7.696 -2.181 9.042 1.00 96.00 87 PRO A O 1
ATOM 668 N N . ASN A 1 88 ? 5.766 -1.652 10.045 1.00 97.44 88 ASN A N 1
ATOM 669 C CA . ASN A 1 88 ? 5.388 -3.022 10.402 1.00 97.44 88 ASN A CA 1
ATOM 670 C C . ASN A 1 88 ? 4.480 -3.692 9.358 1.00 97.44 88 ASN A C 1
ATOM 672 O O . ASN A 1 88 ? 3.813 -4.685 9.659 1.00 97.44 88 ASN A O 1
ATOM 676 N N . LEU A 1 89 ? 4.444 -3.158 8.133 1.00 97.75 89 LEU A N 1
ATOM 677 C CA . LEU A 1 89 ? 3.609 -3.697 7.071 1.00 97.75 89 LEU A CA 1
ATOM 678 C C . LEU A 1 89 ? 4.084 -5.096 6.656 1.00 97.75 89 LEU A C 1
ATOM 680 O O . LEU A 1 89 ? 5.246 -5.300 6.322 1.00 97.75 89 LEU A O 1
ATOM 684 N N . ILE A 1 90 ? 3.161 -6.053 6.655 1.00 98.19 90 ILE A N 1
ATOM 685 C CA . ILE A 1 90 ? 3.372 -7.462 6.294 1.00 98.19 90 ILE A CA 1
ATOM 686 C C . ILE A 1 90 ? 2.825 -7.743 4.894 1.00 98.19 90 ILE A C 1
ATOM 688 O O . ILE A 1 90 ? 3.404 -8.538 4.145 1.00 98.19 90 ILE A O 1
ATOM 692 N N . SER A 1 91 ? 1.705 -7.108 4.537 1.00 98.44 91 SER A N 1
ATOM 693 C CA . SER A 1 91 ? 1.037 -7.291 3.254 1.00 98.44 91 SER A CA 1
ATOM 694 C C . SER A 1 91 ? 0.688 -5.958 2.603 1.00 98.44 91 SER A C 1
ATOM 696 O O . SER A 1 91 ? -0.015 -5.135 3.190 1.00 98.44 91 SER A O 1
ATOM 698 N N . LEU A 1 92 ? 1.133 -5.795 1.360 1.00 98.06 92 LEU A N 1
ATOM 699 C CA . LEU A 1 92 ? 0.838 -4.649 0.509 1.00 98.06 92 LEU A CA 1
ATOM 700 C C . LEU A 1 92 ? 0.084 -5.120 -0.734 1.00 98.06 92 LEU A C 1
ATOM 702 O O . LEU A 1 92 ? 0.500 -6.085 -1.377 1.00 98.06 92 LEU A O 1
ATOM 706 N N . LYS A 1 93 ? -1.015 -4.461 -1.100 1.00 97.88 93 LYS A N 1
ATOM 707 C CA . LYS A 1 93 ? -1.690 -4.730 -2.376 1.00 97.88 93 LYS A CA 1
ATOM 708 C C . LYS A 1 93 ? -2.081 -3.438 -3.057 1.00 97.88 93 LYS A C 1
ATOM 710 O O . LYS A 1 93 ? -2.858 -2.681 -2.484 1.00 97.88 93 LYS A O 1
ATOM 715 N N . PHE A 1 94 ? -1.595 -3.221 -4.270 1.00 96.56 94 PHE A N 1
ATOM 716 C CA . PHE A 1 94 ? -1.913 -2.045 -5.070 1.00 96.56 94 PHE A CA 1
ATOM 717 C C . PHE A 1 94 ? -2.472 -2.438 -6.423 1.00 96.56 94 PHE A C 1
ATOM 719 O O . PHE A 1 94 ? -1.913 -3.281 -7.109 1.00 96.56 94 PHE A O 1
ATOM 726 N N . ASN A 1 95 ? -3.555 -1.785 -6.821 1.00 95.69 95 ASN A N 1
ATOM 727 C CA . ASN A 1 95 ? -4.027 -1.732 -8.196 1.00 95.69 95 ASN A CA 1
ATOM 728 C C . ASN A 1 95 ? -4.573 -0.322 -8.430 1.00 95.69 95 ASN A C 1
ATOM 730 O O . ASN A 1 95 ? -5.731 -0.026 -8.129 1.00 95.69 95 ASN A O 1
ATOM 734 N N . ILE A 1 96 ? -3.684 0.558 -8.868 1.00 93.00 96 ILE A N 1
ATOM 735 C CA . ILE A 1 96 ? -3.866 1.997 -8.943 1.00 93.00 96 ILE A CA 1
ATOM 736 C C . ILE A 1 96 ? -4.133 2.394 -10.392 1.00 93.00 96 ILE A C 1
ATOM 738 O O . ILE A 1 96 ? -3.285 2.199 -11.256 1.00 93.00 96 ILE A O 1
ATOM 742 N N . ASN A 1 97 ? -5.305 2.974 -10.638 1.00 91.19 97 ASN A N 1
ATOM 743 C CA . ASN A 1 97 ? -5.750 3.421 -11.957 1.00 91.19 97 ASN A CA 1
ATOM 744 C C . ASN A 1 97 ? -6.1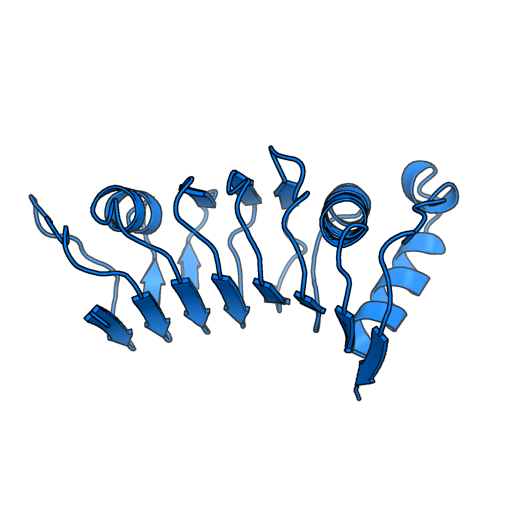03 4.907 -11.880 1.00 91.19 97 ASN A C 1
ATOM 746 O O . ASN A 1 97 ? -7.226 5.273 -11.511 1.00 91.19 97 ASN A O 1
ATOM 750 N N . ASN A 1 98 ? -5.139 5.767 -12.193 1.00 86.81 98 ASN A N 1
ATOM 751 C CA . ASN A 1 98 ? -5.311 7.212 -12.129 1.00 86.81 98 ASN A CA 1
ATOM 752 C C . ASN A 1 98 ? -5.406 7.811 -13.527 1.00 86.81 98 ASN A C 1
ATOM 754 O O . ASN A 1 98 ? -4.713 7.417 -14.455 1.00 86.81 98 ASN A O 1
ATOM 758 N N . LYS A 1 99 ? -6.190 8.884 -13.663 1.00 87.56 99 LYS A N 1
ATOM 759 C CA . LYS A 1 99 ? -6.201 9.673 -14.907 1.00 87.56 99 LYS A CA 1
ATOM 760 C C . LYS A 1 99 ? -4.863 10.372 -15.183 1.00 87.56 99 LYS A C 1
ATOM 762 O O . LYS A 1 99 ? -4.608 10.762 -16.317 1.00 87.56 99 LYS A O 1
ATOM 767 N N . LYS A 1 100 ? -4.061 10.610 -14.141 1.00 88.56 100 LYS A N 1
ATOM 768 C CA . LYS A 1 100 ? -2.738 11.240 -14.202 1.00 88.56 100 LYS A CA 1
ATOM 769 C C . LYS A 1 100 ? -1.788 10.498 -13.257 1.00 88.56 100 LYS A C 1
ATOM 771 O O . LYS A 1 100 ? -2.250 10.118 -12.182 1.00 88.56 100 LYS A O 1
ATOM 776 N N . PRO A 1 101 ? -0.500 10.339 -13.606 1.00 90.38 101 PRO A N 1
ATOM 777 C CA . PRO A 1 101 ? 0.476 9.719 -12.716 1.00 90.38 101 PRO A CA 1
ATOM 778 C C . PRO A 1 101 ? 0.519 10.410 -11.350 1.00 90.38 101 PRO A C 1
ATOM 780 O O . PRO A 1 101 ? 0.520 11.642 -11.279 1.00 90.38 101 PRO A O 1
ATOM 783 N N . ALA A 1 102 ? 0.531 9.620 -10.279 1.00 92.62 102 ALA A N 1
ATOM 784 C CA . ALA A 1 102 ? 0.634 10.115 -8.909 1.00 92.62 102 ALA A CA 1
ATOM 785 C C . ALA A 1 102 ? 2.061 9.989 -8.364 1.00 92.62 102 ALA A C 1
ATOM 787 O O . ALA A 1 102 ? 2.827 9.104 -8.750 1.00 92.62 102 ALA A O 1
ATOM 788 N N . THR A 1 103 ? 2.402 10.847 -7.411 1.00 94.50 103 THR A N 1
ATOM 789 C CA . THR A 1 103 ? 3.610 10.687 -6.606 1.00 94.50 103 THR A CA 1
ATOM 790 C C . THR A 1 103 ? 3.324 9.720 -5.462 1.00 94.50 103 THR A C 1
ATOM 792 O O . THR A 1 103 ? 2.351 9.862 -4.727 1.00 94.50 103 THR A O 1
ATOM 795 N N . MET A 1 104 ? 4.191 8.734 -5.296 1.00 94.81 104 MET A N 1
ATOM 796 C CA . MET A 1 104 ? 4.192 7.795 -4.183 1.00 94.81 104 MET A CA 1
ATOM 797 C C . MET A 1 104 ? 5.559 7.799 -3.502 1.00 94.81 104 MET A C 1
ATOM 799 O O . MET A 1 104 ? 6.591 7.684 -4.173 1.00 94.81 104 MET A O 1
ATOM 803 N N . THR A 1 105 ? 5.539 7.896 -2.175 1.00 96.19 105 THR A N 1
ATOM 804 C CA . THR A 1 105 ? 6.725 7.896 -1.316 1.00 96.19 105 THR A CA 1
ATOM 805 C C . THR A 1 105 ? 6.543 6.905 -0.173 1.00 96.19 105 THR A C 1
ATOM 807 O O . THR A 1 105 ? 5.500 6.895 0.486 1.00 96.19 105 THR A O 1
ATOM 810 N N . PHE A 1 106 ? 7.574 6.103 0.088 1.00 95.50 106 PHE A N 1
ATOM 811 C CA . PHE A 1 106 ? 7.667 5.267 1.282 1.00 95.50 106 PHE A CA 1
ATOM 812 C C . PHE A 1 106 ? 8.683 5.900 2.230 1.00 95.50 106 PHE A C 1
ATOM 814 O O . PHE A 1 106 ? 9.875 5.922 1.943 1.00 95.50 106 PHE A O 1
ATOM 821 N N . ASP A 1 107 ? 8.208 6.427 3.354 1.00 95.12 107 ASP A N 1
ATOM 822 C CA . ASP A 1 107 ? 9.024 7.159 4.338 1.00 95.12 107 ASP A CA 1
ATOM 823 C C . ASP A 1 107 ? 9.584 6.229 5.436 1.00 95.12 107 ASP A C 1
ATOM 825 O O . ASP A 1 107 ? 9.932 6.628 6.543 1.00 95.12 107 ASP A O 1
ATOM 829 N N . CYS A 1 108 ? 9.619 4.929 5.149 1.00 93.31 108 CYS A N 1
ATOM 830 C CA . CYS A 1 108 ? 10.207 3.911 6.005 1.00 93.31 108 CYS A CA 1
ATOM 831 C C . CYS A 1 108 ? 10.574 2.671 5.185 1.00 93.31 108 CYS A C 1
ATOM 833 O O . CYS A 1 108 ? 9.890 2.330 4.216 1.00 93.31 108 CYS A O 1
ATOM 835 N N . ASP A 1 109 ? 11.592 1.936 5.630 1.00 91.94 109 ASP A N 1
ATOM 836 C CA . ASP A 1 109 ? 11.903 0.625 5.068 1.00 91.94 109 ASP A CA 1
ATOM 837 C C . ASP A 1 109 ? 10.862 -0.413 5.503 1.00 91.94 109 ASP A C 1
ATOM 839 O O . ASP A 1 109 ? 10.637 -0.647 6.692 1.00 91.94 109 ASP A O 1
ATOM 843 N N . LEU A 1 110 ? 10.258 -1.102 4.534 1.00 94.12 110 LEU A N 1
ATOM 844 C CA . LEU A 1 110 ? 9.285 -2.163 4.797 1.00 94.12 110 LEU A CA 1
ATOM 845 C C . LEU A 1 110 ? 9.986 -3.508 5.047 1.00 94.12 110 LEU A C 1
ATOM 847 O O . LEU A 1 110 ? 9.837 -4.464 4.286 1.00 94.12 110 LEU A O 1
ATOM 851 N N . LEU A 1 111 ? 10.793 -3.586 6.108 1.00 94.06 111 LEU A N 1
ATOM 852 C CA . LEU A 1 111 ? 11.592 -4.779 6.438 1.00 94.06 111 LEU A CA 1
ATOM 853 C C . LEU A 1 111 ? 10.731 -6.006 6.785 1.00 94.06 111 LEU A C 1
ATOM 855 O O . LEU A 1 111 ? 11.156 -7.141 6.579 1.00 94.06 111 LEU A O 1
ATOM 859 N N . SER A 1 112 ? 9.520 -5.775 7.301 1.00 95.88 112 SER A N 1
ATOM 860 C CA . SER A 1 112 ? 8.566 -6.828 7.682 1.00 95.88 112 SER A CA 1
ATOM 861 C C . SER A 1 112 ? 7.704 -7.325 6.518 1.00 95.88 112 SER A C 1
ATOM 863 O O . SER A 1 112 ? 6.920 -8.264 6.696 1.00 95.88 112 SER A O 1
ATOM 865 N N . LEU A 1 113 ? 7.822 -6.709 5.337 1.00 96.81 113 LEU A N 1
ATOM 866 C CA . LEU A 1 113 ? 6.958 -7.014 4.207 1.00 96.81 113 LEU A CA 1
ATOM 867 C C . LEU A 1 113 ? 7.200 -8.448 3.750 1.00 96.81 113 LEU A C 1
ATOM 869 O O . LEU A 1 113 ? 8.282 -8.801 3.293 1.00 96.81 113 LEU A O 1
ATOM 873 N N . SER A 1 114 ? 6.175 -9.288 3.855 1.00 96.88 114 SER A N 1
ATOM 874 C CA . SER A 1 114 ? 6.247 -10.674 3.396 1.00 96.88 114 SER A CA 1
ATOM 875 C C . SER A 1 114 ? 5.596 -10.841 2.034 1.00 96.88 114 SER A C 1
ATOM 877 O O . SER A 1 114 ? 6.084 -11.636 1.235 1.00 96.88 114 SER A O 1
ATOM 879 N N . ASN A 1 115 ? 4.500 -10.129 1.771 1.00 97.94 115 ASN A N 1
ATOM 880 C CA . ASN A 1 115 ? 3.681 -10.340 0.582 1.00 97.94 115 ASN A CA 1
ATOM 881 C C . ASN A 1 115 ? 3.369 -9.002 -0.083 1.00 97.94 115 ASN A C 1
ATOM 883 O O . ASN A 1 115 ? 2.798 -8.123 0.567 1.00 97.94 115 ASN A O 1
ATOM 887 N N . ALA A 1 116 ? 3.666 -8.873 -1.374 1.00 97.69 116 ALA A N 1
ATOM 888 C CA . ALA A 1 116 ? 3.188 -7.750 -2.170 1.00 97.69 116 ALA A CA 1
ATOM 889 C C . ALA A 1 116 ? 2.461 -8.235 -3.428 1.00 97.69 116 ALA A C 1
ATOM 891 O O . ALA A 1 116 ? 2.938 -9.130 -4.123 1.00 97.69 116 ALA A O 1
ATOM 892 N N . MET A 1 117 ? 1.304 -7.639 -3.714 1.00 97.62 117 MET A N 1
ATOM 893 C CA . MET A 1 117 ? 0.576 -7.842 -4.966 1.00 97.62 117 MET A CA 1
ATOM 894 C C . MET A 1 117 ? 0.434 -6.506 -5.683 1.00 97.62 117 MET A C 1
ATOM 896 O O . MET A 1 117 ? -0.224 -5.605 -5.164 1.00 97.62 117 MET A O 1
ATOM 900 N N . ILE A 1 118 ? 1.034 -6.381 -6.860 1.00 97.06 118 ILE A N 1
ATOM 901 C CA . ILE A 1 118 ? 1.076 -5.130 -7.611 1.00 97.06 118 ILE A CA 1
ATOM 902 C C . ILE A 1 118 ? 0.415 -5.328 -8.981 1.00 97.06 118 ILE A C 1
ATOM 904 O O . ILE A 1 118 ? 0.916 -6.029 -9.859 1.00 97.06 118 ILE A O 1
ATOM 908 N N . GLY A 1 119 ? -0.765 -4.733 -9.118 1.00 95.50 119 GLY A N 1
ATOM 909 C CA . GLY A 1 119 ? -1.561 -4.620 -10.333 1.00 95.50 119 GLY A CA 1
ATOM 910 C C . GLY A 1 119 ? -1.092 -3.460 -11.213 1.00 95.50 119 GLY A C 1
ATOM 911 O O . GLY A 1 119 ? 0.097 -3.178 -11.291 1.00 95.50 119 GLY A O 1
ATOM 912 N N . ASN A 1 120 ? -2.032 -2.753 -11.842 1.00 93.38 120 ASN A N 1
ATOM 913 C CA . ASN A 1 120 ? -1.724 -1.501 -12.535 1.00 93.38 120 ASN A CA 1
ATOM 914 C C . ASN A 1 120 ? -1.178 -0.459 -11.546 1.00 93.38 120 ASN A C 1
ATOM 916 O O . ASN A 1 120 ? -1.679 -0.401 -10.419 1.00 93.38 120 ASN A O 1
ATOM 920 N N . VAL A 1 121 ? -0.180 0.349 -11.923 1.00 91.25 121 VAL A N 1
ATOM 921 C CA . VAL A 1 121 ? 0.323 1.427 -11.057 1.00 91.25 121 VAL A CA 1
ATOM 922 C C . VAL A 1 121 ? 0.696 2.672 -11.864 1.00 91.25 121 VAL A C 1
ATOM 924 O O . VAL A 1 121 ? 1.820 2.832 -12.329 1.00 91.25 121 VAL A O 1
ATOM 927 N N . ASP A 1 122 ? -0.237 3.620 -11.941 1.00 91.31 122 ASP A N 1
ATOM 928 C CA . ASP A 1 122 ? -0.010 4.903 -12.617 1.00 91.31 122 ASP A CA 1
ATOM 929 C C . ASP A 1 122 ? 0.707 5.911 -11.693 1.00 91.31 122 ASP A C 1
ATOM 931 O O . ASP A 1 122 ? 0.072 6.758 -11.046 1.00 91.31 122 ASP A O 1
ATOM 935 N N . ILE A 1 123 ? 2.040 5.819 -11.621 1.00 92.19 123 ILE A N 1
ATOM 936 C CA . ILE A 1 123 ? 2.908 6.685 -10.796 1.00 92.19 123 ILE A CA 1
ATOM 937 C C . ILE A 1 123 ? 4.027 7.365 -11.596 1.00 92.19 123 ILE A C 1
ATOM 939 O O . ILE A 1 123 ? 4.408 6.918 -12.676 1.00 92.19 123 ILE A O 1
ATOM 943 N N . CYS A 1 124 ? 4.559 8.461 -11.052 1.00 90.81 124 CYS A N 1
ATOM 944 C CA . CYS A 1 124 ? 5.691 9.202 -11.616 1.00 90.81 124 CYS A CA 1
ATOM 945 C C . CYS A 1 124 ? 7.000 8.386 -11.587 1.00 90.81 124 CYS A C 1
ATOM 947 O O . CYS A 1 124 ? 7.186 7.530 -10.722 1.00 90.81 124 CYS A O 1
ATOM 949 N N . SER A 1 125 ? 7.952 8.702 -12.472 1.00 86.69 125 SER A N 1
ATOM 950 C CA . SER A 1 125 ? 9.222 7.968 -12.628 1.00 86.69 125 SER A CA 1
ATOM 951 C C . SER A 1 125 ? 10.037 7.866 -11.326 1.00 86.69 125 SER A C 1
ATOM 953 O O . SER A 1 125 ? 10.493 6.780 -10.977 1.00 86.69 125 SER A O 1
ATOM 955 N N . GLN A 1 126 ? 10.123 8.923 -10.507 1.00 86.19 126 GLN A N 1
ATOM 956 C CA . GLN A 1 126 ? 10.809 8.852 -9.202 1.00 86.19 126 GLN A CA 1
ATOM 957 C C . GLN A 1 126 ? 10.129 7.885 -8.215 1.00 86.19 126 GLN A C 1
ATOM 959 O O . GLN A 1 126 ? 10.789 7.271 -7.374 1.00 86.19 126 GLN A O 1
ATOM 964 N N . SER A 1 127 ? 8.811 7.723 -8.318 1.00 92.06 127 SER A N 1
ATOM 965 C CA . SER A 1 127 ? 8.029 6.856 -7.436 1.00 92.06 127 SER A CA 1
ATOM 966 C C . SER A 1 127 ? 8.178 5.373 -7.767 1.00 92.06 127 SER A C 1
ATOM 968 O O . SER A 1 127 ? 7.956 4.537 -6.893 1.00 92.06 127 SER A O 1
ATOM 970 N N . TRP A 1 128 ? 8.627 5.027 -8.974 1.00 91.12 128 TRP A N 1
ATOM 971 C CA . TRP A 1 128 ? 8.973 3.646 -9.315 1.00 91.12 128 TRP A CA 1
ATOM 972 C C . TRP A 1 128 ? 10.121 3.117 -8.462 1.00 91.12 128 TRP A C 1
ATOM 974 O O . TRP A 1 128 ? 10.043 2.006 -7.945 1.00 91.12 128 TRP A O 1
ATOM 984 N N . ILE A 1 129 ? 11.151 3.931 -8.231 1.00 89.31 129 ILE A N 1
ATOM 985 C CA . ILE A 1 129 ? 12.286 3.554 -7.376 1.00 89.31 129 ILE A CA 1
ATOM 986 C C . ILE A 1 129 ? 11.820 3.355 -5.934 1.00 89.31 129 ILE A C 1
ATOM 988 O O . ILE A 1 129 ? 12.218 2.389 -5.285 1.00 89.31 129 ILE A O 1
ATOM 992 N N . GLN A 1 130 ? 10.937 4.234 -5.453 1.00 91.69 130 GLN A N 1
ATOM 993 C CA . GLN A 1 130 ? 10.331 4.127 -4.124 1.00 91.69 130 GLN A CA 1
ATOM 994 C C . GLN A 1 130 ? 9.545 2.823 -3.979 1.00 91.69 130 GLN A C 1
ATOM 996 O O . GLN A 1 130 ? 9.770 2.071 -3.031 1.00 91.69 130 GLN A O 1
ATOM 1001 N N . LEU A 1 131 ? 8.681 2.514 -4.948 1.00 93.62 131 LEU A N 1
ATOM 1002 C CA . LEU A 1 131 ? 7.893 1.288 -4.950 1.00 93.62 131 LEU A CA 1
ATOM 1003 C C . LEU A 1 131 ? 8.781 0.044 -4.995 1.00 93.62 131 LEU A C 1
ATOM 1005 O O . LEU A 1 131 ? 8.634 -0.829 -4.144 1.00 93.62 131 LEU A O 1
ATOM 1009 N N . LEU A 1 132 ? 9.727 -0.025 -5.936 1.00 92.25 132 LEU A N 1
ATOM 1010 C CA . LEU A 1 132 ? 10.647 -1.156 -6.072 1.00 92.25 132 LEU A CA 1
ATOM 1011 C C . LEU A 1 132 ? 11.509 -1.342 -4.818 1.00 92.25 132 LEU A C 1
ATOM 1013 O O . LEU A 1 132 ? 11.681 -2.471 -4.360 1.00 92.25 132 LEU A O 1
ATOM 1017 N N . SER A 1 133 ? 11.998 -0.251 -4.219 1.00 90.62 133 SER A N 1
ATOM 1018 C CA . SER A 1 133 ? 12.752 -0.310 -2.963 1.00 90.62 133 SER A CA 1
ATOM 1019 C C . SER A 1 133 ? 11.892 -0.818 -1.805 1.00 90.62 133 SER A C 1
ATOM 1021 O O . SER A 1 133 ? 12.372 -1.606 -0.992 1.00 90.62 133 SER A O 1
ATOM 1023 N N . ALA A 1 134 ? 10.619 -0.422 -1.745 1.00 92.88 134 ALA A N 1
ATOM 1024 C CA . ALA A 1 134 ? 9.693 -0.874 -0.714 1.00 92.88 134 ALA A CA 1
ATOM 1025 C C . ALA A 1 134 ? 9.374 -2.373 -0.841 1.00 92.88 134 ALA A C 1
ATOM 1027 O O . ALA A 1 134 ? 9.343 -3.084 0.165 1.00 92.88 134 ALA A O 1
ATOM 1028 N N . ILE A 1 135 ? 9.185 -2.880 -2.065 1.00 94.12 135 ILE A N 1
ATOM 1029 C CA . ILE A 1 135 ? 8.826 -4.289 -2.293 1.00 94.12 135 ILE A CA 1
ATOM 1030 C C . ILE A 1 135 ? 10.026 -5.247 -2.341 1.00 94.12 135 ILE A C 1
ATOM 1032 O O . ILE A 1 135 ? 9.817 -6.460 -2.299 1.00 94.12 135 ILE A O 1
ATOM 1036 N N . LYS A 1 136 ? 11.273 -4.749 -2.367 1.00 92.12 136 LYS A N 1
ATOM 1037 C CA . LYS A 1 136 ? 12.496 -5.582 -2.461 1.00 92.12 136 LYS A CA 1
ATOM 1038 C C . LYS A 1 136 ? 12.646 -6.620 -1.345 1.00 92.12 136 LYS A C 1
ATOM 1040 O O . LYS A 1 136 ? 13.284 -7.653 -1.530 1.00 92.12 136 LYS A O 1
ATOM 1045 N N . ASN A 1 137 ? 12.056 -6.340 -0.183 1.00 89.75 137 ASN A N 1
ATOM 1046 C CA . ASN A 1 137 ? 12.122 -7.211 0.988 1.00 89.75 137 ASN A CA 1
ATOM 1047 C C . ASN A 1 137 ? 11.044 -8.305 0.996 1.00 89.75 137 ASN A C 1
ATOM 1049 O O . ASN A 1 137 ? 11.123 -9.206 1.832 1.00 89.75 137 ASN A O 1
ATOM 1053 N N . ALA A 1 138 ? 10.068 -8.250 0.082 1.00 95.69 138 ALA A N 1
ATOM 1054 C CA . ALA A 1 138 ? 8.974 -9.208 0.028 1.00 95.69 138 ALA A CA 1
ATOM 1055 C C . ALA A 1 138 ? 9.473 -10.635 -0.239 1.00 95.69 138 ALA A C 1
ATOM 1057 O O . ALA A 1 138 ? 10.352 -10.875 -1.066 1.00 95.69 138 ALA A O 1
ATOM 1058 N N . ARG A 1 139 ? 8.854 -11.604 0.441 1.00 96.38 139 ARG A N 1
ATOM 1059 C CA . ARG A 1 139 ? 9.085 -13.038 0.214 1.00 96.38 139 ARG A CA 1
ATOM 1060 C C . ARG A 1 139 ? 8.229 -13.585 -0.919 1.00 96.38 139 ARG A C 1
ATOM 1062 O O . ARG A 1 139 ? 8.644 -14.527 -1.584 1.00 96.38 139 ARG A O 1
ATOM 1069 N N . SER A 1 140 ? 7.048 -13.019 -1.124 1.00 97.81 140 SER A N 1
ATOM 1070 C CA . SER A 1 140 ? 6.142 -13.374 -2.210 1.00 97.81 140 SER A CA 1
ATOM 1071 C C . SER A 1 140 ? 5.741 -12.120 -2.970 1.00 97.81 140 SER A C 1
ATOM 1073 O O . SER A 1 140 ? 5.238 -11.168 -2.365 1.00 97.81 140 SER A O 1
ATOM 1075 N N . LEU A 1 141 ? 5.930 -12.141 -4.285 1.00 96.94 141 LEU A N 1
ATOM 1076 C CA . LEU A 1 141 ? 5.494 -11.090 -5.195 1.00 96.94 141 LEU A CA 1
ATOM 1077 C C . LEU A 1 141 ? 4.515 -11.651 -6.212 1.00 96.94 141 LEU A C 1
ATOM 1079 O O . LEU A 1 141 ? 4.804 -12.637 -6.882 1.00 96.94 141 LEU A O 1
ATOM 1083 N N . ILE A 1 142 ? 3.375 -10.985 -6.334 1.00 97.00 142 ILE A N 1
ATOM 1084 C CA . ILE A 1 142 ? 2.406 -11.222 -7.397 1.00 97.00 142 ILE A CA 1
ATOM 1085 C C . ILE A 1 142 ? 2.340 -9.941 -8.211 1.00 97.00 142 ILE A C 1
ATOM 1087 O O . ILE A 1 142 ? 2.006 -8.884 -7.677 1.00 97.00 142 ILE A O 1
ATOM 1091 N N . LEU A 1 143 ? 2.679 -10.013 -9.486 1.00 95.81 143 LEU A N 1
ATOM 1092 C CA . LEU A 1 143 ? 2.789 -8.850 -10.353 1.00 95.81 143 LEU A CA 1
ATOM 1093 C C . LEU A 1 143 ? 1.892 -9.051 -11.572 1.00 95.81 143 LEU A C 1
ATOM 1095 O O . LEU A 1 143 ? 1.920 -10.110 -12.199 1.00 95.81 143 LEU A O 1
ATOM 1099 N N . SER A 1 144 ? 1.087 -8.045 -11.902 1.00 95.38 144 SER A N 1
ATOM 1100 C CA . SER A 1 144 ? 0.267 -8.087 -13.116 1.00 95.38 144 SER A CA 1
ATOM 1101 C C . SER A 1 144 ? 1.098 -7.867 -14.377 1.00 95.38 144 SER A C 1
ATOM 1103 O O . SER A 1 144 ? 2.140 -7.208 -14.343 1.00 95.38 144 SER A O 1
ATOM 1105 N N . GLU A 1 145 ? 0.602 -8.346 -15.514 1.00 92.56 145 GLU A N 1
ATOM 1106 C CA . GLU A 1 145 ? 1.203 -8.056 -16.817 1.00 92.56 145 GLU A CA 1
ATOM 1107 C C . GLU A 1 145 ? 1.292 -6.541 -17.079 1.00 92.56 145 GLU A C 1
ATOM 1109 O O . GLU A 1 145 ? 2.329 -6.048 -17.527 1.00 92.56 145 GLU A O 1
ATOM 1114 N N . ASN A 1 146 ? 0.259 -5.783 -16.694 1.00 92.00 146 ASN A N 1
ATOM 1115 C CA . ASN A 1 146 ? 0.234 -4.322 -16.822 1.00 92.00 146 ASN A CA 1
ATOM 1116 C C . ASN A 1 146 ? 1.374 -3.650 -16.047 1.00 92.00 146 ASN A C 1
ATOM 1118 O O . ASN A 1 146 ? 2.037 -2.765 -16.585 1.00 92.00 146 ASN A O 1
ATOM 1122 N N . PHE A 1 147 ? 1.654 -4.105 -14.819 1.00 92.75 147 PHE A N 1
ATOM 1123 C CA . PHE A 1 147 ? 2.785 -3.607 -14.030 1.00 92.75 147 PHE A CA 1
ATOM 1124 C C . PHE A 1 147 ? 4.106 -3.762 -14.786 1.00 92.75 147 PHE A C 1
ATOM 1126 O O . PHE A 1 147 ? 4.890 -2.819 -14.880 1.00 92.75 147 PHE A O 1
ATOM 1133 N N . PHE A 1 148 ? 4.352 -4.950 -15.344 1.00 87.44 148 PHE A N 1
ATOM 1134 C CA . PHE A 1 148 ? 5.582 -5.232 -16.080 1.00 87.44 148 PHE A CA 1
ATOM 1135 C C . PHE A 1 148 ? 5.705 -4.401 -17.349 1.00 87.44 148 PHE A C 1
ATOM 1137 O O . PHE A 1 148 ? 6.780 -3.873 -17.629 1.00 87.44 148 PHE A O 1
ATOM 1144 N N . GLN A 1 149 ? 4.620 -4.268 -18.110 1.00 89.75 149 GLN A N 1
ATOM 1145 C CA . GLN A 1 149 ? 4.616 -3.448 -19.317 1.00 89.75 149 GLN A CA 1
ATOM 1146 C C . GLN A 1 149 ? 4.934 -1.984 -18.990 1.00 89.75 149 GLN A C 1
ATOM 1148 O O . GLN A 1 149 ? 5.769 -1.382 -19.668 1.00 89.75 149 GLN A O 1
ATOM 1153 N N . GLN A 1 150 ? 4.339 -1.435 -17.927 1.00 89.00 150 GLN A N 1
ATOM 1154 C CA . GLN A 1 150 ? 4.633 -0.083 -17.447 1.00 89.00 150 GLN A CA 1
ATOM 1155 C C . GLN A 1 150 ? 6.089 0.047 -16.990 1.00 89.00 150 GLN A C 1
ATOM 1157 O O . GLN A 1 150 ? 6.791 0.940 -17.456 1.00 89.00 150 GLN A O 1
ATOM 1162 N N . LEU A 1 151 ? 6.587 -0.884 -16.172 1.00 88.06 151 LEU A N 1
ATOM 1163 C CA . LEU A 1 151 ? 7.977 -0.878 -15.713 1.00 88.06 151 LEU A CA 1
ATOM 1164 C C . LEU A 1 151 ? 8.968 -0.886 -16.888 1.00 88.06 151 LEU A C 1
ATOM 1166 O O . LEU A 1 151 ? 9.917 -0.107 -16.898 1.00 88.06 151 LEU A O 1
ATOM 1170 N N . VAL A 1 152 ? 8.743 -1.726 -17.903 1.00 87.00 152 VAL A N 1
ATOM 1171 C CA . VAL A 1 152 ? 9.598 -1.785 -19.101 1.00 87.00 152 VAL A CA 1
ATOM 1172 C C . VAL A 1 152 ? 9.556 -0.475 -19.885 1.00 87.00 152 VAL A C 1
ATOM 1174 O O . VAL A 1 152 ? 10.586 -0.040 -20.397 1.00 87.00 152 VAL A O 1
ATOM 1177 N N . GLN A 1 153 ? 8.388 0.159 -20.002 1.00 87.31 153 GLN A N 1
ATOM 1178 C CA . GLN A 1 153 ? 8.274 1.465 -20.653 1.00 87.31 153 GLN A CA 1
ATOM 1179 C C . GLN A 1 153 ? 9.041 2.539 -19.884 1.00 87.31 153 GLN A C 1
ATOM 1181 O O . GLN A 1 153 ? 9.758 3.315 -20.505 1.00 87.31 153 GLN A O 1
ATOM 1186 N N . GLU A 1 154 ? 8.928 2.562 -18.557 1.00 85.75 154 GLU A N 1
ATOM 1187 C CA . GLU A 1 154 ? 9.639 3.516 -17.703 1.00 85.75 154 GLU A CA 1
ATOM 1188 C C . GLU A 1 154 ? 11.158 3.324 -17.767 1.00 85.75 154 GLU A C 1
ATOM 1190 O O . GLU A 1 154 ? 11.875 4.303 -17.932 1.00 85.75 154 GLU A O 1
ATOM 1195 N N . VAL A 1 155 ? 11.655 2.083 -17.743 1.00 83.06 155 VAL A N 1
ATOM 1196 C CA . VAL A 1 155 ? 13.094 1.774 -17.901 1.00 83.06 155 VAL A CA 1
ATOM 1197 C C . VAL A 1 155 ? 13.623 2.149 -19.290 1.00 83.06 155 VAL A C 1
ATOM 1199 O O . VAL A 1 155 ? 14.815 2.355 -19.460 1.00 83.06 155 VAL A O 1
ATOM 1202 N N . ARG A 1 156 ? 12.764 2.233 -20.312 1.00 83.38 156 ARG A N 1
ATOM 1203 C CA . ARG A 1 156 ? 13.162 2.675 -21.661 1.00 83.38 156 ARG A CA 1
ATOM 1204 C C . ARG A 1 156 ? 13.151 4.184 -21.838 1.00 83.38 156 ARG A C 1
ATOM 1206 O O . ARG A 1 156 ? 13.667 4.663 -22.846 1.00 83.38 156 ARG A O 1
ATOM 1213 N N . LYS A 1 157 ? 12.519 4.931 -20.933 1.00 81.38 157 LYS A N 1
ATOM 1214 C CA . LYS A 1 157 ? 12.681 6.383 -20.930 1.00 81.38 157 LYS A CA 1
ATOM 1215 C C . LYS A 1 157 ? 14.144 6.636 -20.586 1.00 81.38 157 LYS A C 1
ATOM 1217 O O . LYS A 1 157 ? 14.665 5.980 -19.693 1.00 81.38 157 LYS A O 1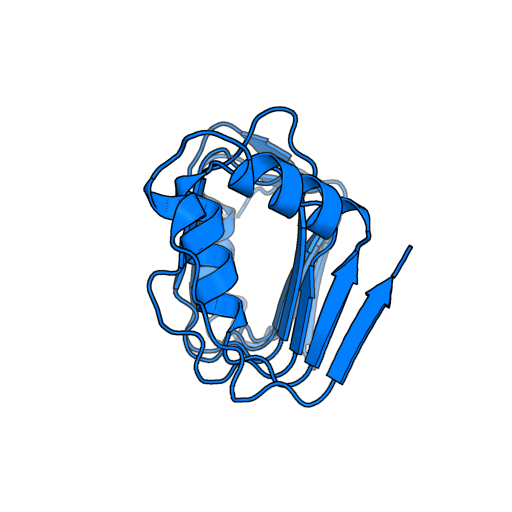
ATOM 1222 N N . ASP A 1 158 ? 14.797 7.581 -21.257 1.00 62.94 158 ASP A N 1
ATOM 1223 C CA . ASP A 1 158 ? 16.162 8.023 -20.928 1.00 62.94 158 ASP A CA 1
ATOM 1224 C C . ASP A 1 158 ? 16.220 8.749 -19.560 1.00 62.94 158 ASP A C 1
ATOM 1226 O O . ASP A 1 158 ? 16.884 9.771 -19.407 1.00 62.94 158 ASP A O 1
ATOM 1230 N N . ASP A 1 159 ? 15.489 8.259 -18.554 1.00 69.00 159 ASP A N 1
ATOM 1231 C CA . ASP A 1 159 ? 15.578 8.679 -17.168 1.00 69.00 159 ASP A CA 1
ATOM 1232 C C . ASP A 1 159 ? 16.786 7.967 -16.540 1.00 69.00 159 ASP A C 1
ATOM 1234 O O . ASP A 1 159 ? 16.756 6.746 -16.321 1.00 69.00 159 ASP A O 1
ATOM 1238 N N . PRO A 1 160 ? 17.865 8.705 -16.226 1.00 65.44 160 PRO A N 1
ATOM 1239 C CA . PRO A 1 160 ? 19.075 8.117 -15.678 1.00 65.44 160 PRO A CA 1
ATOM 1240 C C . PRO A 1 160 ? 18.803 7.333 -14.395 1.00 65.44 160 PRO A C 1
ATOM 1242 O O . PRO A 1 160 ? 19.473 6.339 -14.145 1.00 65.44 160 PRO A O 1
ATOM 1245 N N . LEU A 1 161 ? 17.818 7.734 -13.586 1.00 67.06 161 LEU A N 1
ATOM 1246 C CA . LEU A 1 161 ? 17.550 7.090 -12.301 1.00 67.06 161 LEU A CA 1
ATOM 1247 C C . LEU A 1 161 ? 16.957 5.685 -12.469 1.00 67.06 161 LEU A C 1
ATOM 1249 O O . LEU A 1 161 ? 17.226 4.804 -11.651 1.00 67.06 161 LEU A O 1
ATOM 1253 N N . LEU A 1 162 ? 16.179 5.463 -13.529 1.00 67.38 162 LEU A N 1
ATOM 1254 C CA . LEU A 1 162 ? 15.554 4.171 -13.816 1.00 67.38 162 LEU A CA 1
ATOM 1255 C C . LEU A 1 162 ? 16.489 3.228 -14.578 1.00 67.38 162 LEU A C 1
ATOM 1257 O O . LEU A 1 162 ? 16.471 2.018 -14.338 1.00 67.38 162 LEU A O 1
ATOM 1261 N N . ASN A 1 163 ? 17.371 3.784 -15.411 1.00 63.00 163 ASN A N 1
ATOM 1262 C CA . ASN A 1 163 ? 18.381 3.035 -16.166 1.00 63.00 163 ASN A CA 1
ATOM 1263 C C . ASN A 1 163 ? 19.388 2.282 -15.277 1.00 63.00 163 ASN A C 1
ATOM 1265 O O . ASN A 1 163 ? 20.026 1.333 -15.732 1.00 63.00 163 ASN A O 1
ATOM 1269 N N . PHE A 1 164 ? 19.510 2.669 -14.003 1.00 58.34 164 PHE A N 1
ATOM 1270 C CA . PHE A 1 164 ? 20.396 2.033 -13.024 1.00 58.34 164 PHE A CA 1
ATOM 1271 C C . PHE A 1 164 ? 19.662 1.229 -11.948 1.00 58.34 164 PHE A C 1
ATOM 1273 O O . PHE A 1 164 ? 20.262 0.928 -10.913 1.00 58.34 164 PHE A O 1
ATOM 1280 N N . ILE A 1 165 ? 18.393 0.853 -12.149 1.00 67.38 165 ILE A N 1
ATOM 1281 C CA . ILE A 1 165 ? 17.695 -0.014 -11.190 1.00 67.38 165 ILE A CA 1
ATOM 1282 C C . ILE A 1 165 ? 18.393 -1.382 -11.139 1.00 67.38 165 ILE A C 1
ATOM 1284 O O . ILE A 1 165 ? 18.117 -2.298 -11.908 1.00 67.38 165 ILE A O 1
ATOM 1288 N N . GLN A 1 166 ? 19.291 -1.526 -10.171 1.00 67.88 166 GLN A N 1
ATOM 1289 C CA . GLN A 1 166 ? 19.816 -2.790 -9.676 1.00 67.88 166 GLN A CA 1
ATOM 1290 C C . GLN A 1 166 ? 19.281 -2.969 -8.258 1.00 67.88 166 GLN A C 1
ATOM 1292 O O . GLN A 1 166 ? 20.010 -2.825 -7.280 1.00 67.88 166 GLN A O 1
ATOM 1297 N N . ILE A 1 167 ? 17.971 -3.204 -8.138 1.00 75.62 167 ILE A N 1
ATOM 1298 C CA . ILE A 1 167 ? 17.338 -3.478 -6.845 1.00 75.62 167 ILE A CA 1
ATOM 1299 C C . ILE A 1 167 ? 17.229 -4.997 -6.687 1.00 75.62 167 ILE A C 1
ATOM 1301 O O . ILE A 1 167 ? 16.387 -5.624 -7.333 1.00 75.62 167 ILE A O 1
ATOM 1305 N N . PRO A 1 168 ? 18.084 -5.616 -5.862 1.00 77.38 168 PRO A N 1
ATOM 1306 C CA . PRO A 1 168 ? 18.046 -7.050 -5.635 1.00 77.38 168 PRO A CA 1
ATOM 1307 C C . PRO A 1 168 ? 16.895 -7.441 -4.700 1.00 77.38 168 PRO A C 1
ATOM 1309 O O . PRO A 1 168 ? 16.675 -6.826 -3.657 1.00 77.38 168 PRO A O 1
ATOM 1312 N N . PHE A 1 169 ? 16.209 -8.530 -5.045 1.00 86.62 169 PHE A N 1
ATOM 1313 C CA . PHE A 1 169 ? 15.114 -9.115 -4.269 1.00 86.62 169 PHE A CA 1
ATOM 1314 C C . PHE A 1 169 ? 15.602 -10.332 -3.469 1.00 86.62 169 PHE A C 1
ATOM 1316 O O . PHE A 1 169 ? 15.177 -11.463 -3.698 1.00 86.62 169 PHE A O 1
ATOM 1323 N N . TYR A 1 170 ? 16.539 -10.119 -2.539 1.00 84.62 170 TYR A N 1
ATOM 1324 C CA . TYR A 1 170 ? 17.248 -11.207 -1.843 1.00 84.62 170 TYR A CA 1
ATOM 1325 C C . TYR A 1 170 ? 16.348 -12.131 -1.007 1.00 84.62 170 TYR A C 1
ATOM 1327 O O . TYR A 1 170 ? 16.702 -13.283 -0.767 1.00 84.62 170 TYR A O 1
ATOM 1335 N N . ASN A 1 171 ? 15.194 -11.638 -0.556 1.00 89.00 171 ASN A N 1
ATOM 1336 C CA . ASN A 1 171 ? 14.265 -12.398 0.284 1.00 89.00 171 ASN A CA 1
ATOM 1337 C C . ASN A 1 171 ? 13.194 -13.151 -0.516 1.00 89.00 171 ASN A C 1
ATOM 1339 O O . ASN A 1 171 ? 12.392 -13.871 0.089 1.00 89.00 171 ASN A O 1
ATOM 1343 N N . LEU A 1 172 ? 13.157 -12.982 -1.841 1.00 94.12 172 LEU A N 1
ATOM 1344 C CA . LEU A 1 172 ? 12.096 -13.499 -2.693 1.00 94.12 172 LEU A CA 1
ATOM 1345 C C . LEU A 1 172 ? 12.141 -15.026 -2.762 1.00 94.12 172 LEU A C 1
ATOM 1347 O O . LEU A 1 172 ? 13.144 -15.631 -3.129 1.00 94.12 172 LEU A O 1
ATOM 1351 N N . LYS A 1 173 ? 11.019 -15.648 -2.411 1.00 94.88 173 LYS A N 1
ATOM 1352 C CA . LYS A 1 173 ? 10.794 -17.098 -2.444 1.00 94.88 173 LYS A CA 1
ATOM 1353 C C . LYS A 1 173 ? 9.730 -17.502 -3.457 1.00 94.88 173 LYS A C 1
ATOM 1355 O O . LYS A 1 173 ? 9.720 -18.648 -3.887 1.00 94.88 173 LYS A O 1
ATOM 1360 N N . GLY A 1 174 ? 8.835 -16.583 -3.812 1.00 94.62 174 GLY A N 1
ATOM 1361 C CA . GLY A 1 174 ? 7.787 -16.801 -4.801 1.00 94.62 174 GLY A CA 1
ATOM 1362 C C . GLY A 1 174 ? 7.586 -15.565 -5.664 1.00 94.62 174 GLY A C 1
ATOM 1363 O O . GLY A 1 174 ? 7.445 -14.461 -5.140 1.00 94.62 174 GLY A O 1
ATOM 1364 N N . LEU A 1 175 ? 7.566 -15.768 -6.978 1.00 94.44 175 LEU A N 1
ATOM 1365 C CA . LEU A 1 175 ? 7.200 -14.764 -7.967 1.00 94.44 175 LEU A CA 1
ATOM 1366 C C . LEU A 1 175 ? 6.099 -15.345 -8.846 1.00 94.44 175 LEU A C 1
ATOM 1368 O O . LEU A 1 175 ? 6.293 -16.389 -9.467 1.00 94.44 175 LEU A O 1
ATOM 1372 N N . GLU A 1 176 ? 4.971 -14.656 -8.907 1.00 95.69 176 GLU A N 1
ATOM 1373 C CA . GLU A 1 176 ? 3.851 -15.002 -9.770 1.00 95.69 176 GLU A CA 1
ATOM 1374 C C . GLU A 1 176 ? 3.549 -13.842 -10.715 1.00 95.69 176 GLU A C 1
ATOM 1376 O O . GLU A 1 176 ? 3.473 -12.682 -10.300 1.00 95.69 176 GLU A O 1
ATOM 1381 N N . LEU A 1 177 ? 3.377 -14.175 -11.992 1.00 92.25 177 LEU A N 1
ATOM 1382 C CA . LEU A 1 177 ? 2.937 -13.251 -13.026 1.00 92.25 177 LEU A CA 1
ATOM 1383 C C . LEU A 1 177 ? 1.484 -13.561 -13.348 1.00 92.25 177 LEU A C 1
ATOM 1385 O O . LEU A 1 177 ? 1.179 -14.656 -13.824 1.00 92.25 177 LEU A O 1
ATOM 1389 N N . VAL A 1 178 ? 0.601 -12.605 -13.083 1.00 92.50 178 VAL A N 1
ATOM 1390 C CA . VAL A 1 178 ? -0.834 -12.753 -13.340 1.00 92.50 178 VAL A CA 1
ATOM 1391 C C . VAL A 1 178 ? -1.246 -11.910 -14.539 1.00 92.50 178 VAL A C 1
ATOM 1393 O O . VAL A 1 178 ? -0.734 -10.808 -14.743 1.00 92.50 178 VAL A O 1
ATOM 1396 N N . LYS A 1 179 ? -2.155 -12.463 -15.342 1.00 81.06 179 LYS A N 1
ATOM 1397 C CA . LYS A 1 179 ? -2.760 -11.768 -16.482 1.00 81.06 179 LYS A CA 1
ATOM 1398 C C . LYS A 1 179 ? -3.805 -10.764 -16.015 1.00 81.06 179 LYS A C 1
ATOM 1400 O O . LYS A 1 179 ? -4.528 -11.090 -15.046 1.00 81.06 179 LYS A O 1
#